Protein AF-B6Y9R9-F1 (afdb_monomer_lite)

Secondary structure (DSSP, 8-state):
----HIIIIIIS---HHHHHHHHTSHHHHHHHHHH--HHHHHHHHHHHHT--S-TTS--TTS--S-HHHHHHHHHHTT-TTHHHHHHHHHHHHTS-HHHHHHHHHHHH-S-----HHHHHHHHHHH-THHHHHHHHHHHHHT---EEEEESSPPPPPSS-HHHH--HHHHHHHHHHHHHHH-SS--EEEEEEEEETTEEEEEEEEEEEEEEEEETTEEEEEEEEEEEEEEEETTSSEEEEE-S-HHHHHHHHHHHHHHHHTS---EEEHHHHHHHHHHHHHHHHHHTT--TT------------------

Structure (mmCIF, N/CA/C/O backbone):
data_AF-B6Y9R9-F1
#
_entry.id   AF-B6Y9R9-F1
#
loop_
_atom_site.group_PDB
_atom_site.id
_atom_site.type_symbol
_atom_site.label_atom_id
_atom_site.label_alt_id
_atom_site.label_comp_id
_atom_site.label_asym_id
_atom_site.label_entity_id
_atom_site.label_seq_id
_atom_site.pdbx_PDB_ins_code
_atom_site.Cartn_x
_atom_site.Cartn_y
_atom_site.Cartn_z
_atom_site.occupancy
_atom_site.B_iso_or_equiv
_atom_site.auth_seq_id
_atom_site.auth_comp_id
_atom_site.auth_asym_id
_atom_site.auth_atom_id
_atom_site.pdbx_PDB_model_num
ATOM 1 N N . MET A 1 1 ? 16.884 13.255 -11.643 1.00 39.03 1 MET A N 1
ATOM 2 C CA . MET A 1 1 ? 16.102 13.815 -10.510 1.00 39.03 1 MET A CA 1
ATOM 3 C C . MET A 1 1 ? 14.829 12.994 -10.318 1.00 39.03 1 MET A C 1
ATOM 5 O O . MET A 1 1 ? 14.020 12.975 -11.228 1.00 39.03 1 MET A O 1
ATOM 9 N N . ILE A 1 2 ? 14.578 12.266 -9.233 1.00 44.94 2 ILE A N 1
ATOM 10 C CA . ILE A 1 2 ? 15.398 11.853 -8.086 1.00 44.94 2 ILE A CA 1
ATOM 11 C C . ILE A 1 2 ? 15.072 10.360 -7.916 1.00 44.94 2 ILE A C 1
ATOM 13 O O . ILE A 1 2 ? 13.898 9.987 -7.958 1.00 44.94 2 ILE A O 1
ATOM 17 N N . ALA A 1 3 ? 16.076 9.510 -7.698 1.00 53.22 3 ALA A N 1
ATOM 18 C CA . ALA A 1 3 ? 15.855 8.292 -6.929 1.00 53.22 3 ALA A CA 1
ATOM 19 C C . ALA A 1 3 ? 15.538 8.749 -5.499 1.00 53.22 3 ALA A C 1
ATOM 21 O O . ALA A 1 3 ? 16.434 8.852 -4.667 1.00 53.22 3 ALA A O 1
ATOM 22 N N . ASN A 1 4 ? 14.302 9.218 -5.274 1.00 75.69 4 ASN A N 1
ATOM 23 C CA . ASN A 1 4 ? 13.884 9.711 -3.972 1.00 75.69 4 ASN A CA 1
ATOM 24 C C . ASN A 1 4 ? 13.896 8.494 -3.053 1.00 75.69 4 ASN A C 1
ATOM 26 O O . ASN A 1 4 ? 13.019 7.634 -3.150 1.00 75.69 4 ASN A O 1
ATOM 30 N N . GLN A 1 5 ? 14.953 8.385 -2.252 1.00 78.44 5 GLN A N 1
ATOM 31 C CA . GLN A 1 5 ? 15.185 7.251 -1.373 1.00 78.44 5 GLN A CA 1
ATOM 32 C C . GLN A 1 5 ? 13.981 7.040 -0.451 1.00 78.44 5 GLN A C 1
ATOM 34 O O . GLN A 1 5 ? 13.550 5.909 -0.263 1.00 78.44 5 GLN A O 1
ATOM 39 N N . GLU A 1 6 ? 13.358 8.126 0.011 1.00 84.06 6 GLU A N 1
ATOM 40 C CA . GLU A 1 6 ? 12.128 8.084 0.802 1.00 84.06 6 GLU A CA 1
ATOM 41 C C . GLU A 1 6 ? 10.979 7.415 0.029 1.00 84.06 6 GLU A C 1
ATOM 43 O O . GLU A 1 6 ? 10.332 6.498 0.528 1.00 84.06 6 GLU A O 1
ATOM 48 N N . PHE A 1 7 ? 10.761 7.796 -1.231 1.00 89.19 7 PHE A N 1
ATOM 49 C CA . PHE A 1 7 ? 9.704 7.196 -2.046 1.00 89.19 7 PHE A CA 1
ATOM 50 C C . PHE A 1 7 ? 9.928 5.693 -2.268 1.00 89.19 7 PHE A C 1
ATOM 52 O O . PHE A 1 7 ? 9.014 4.886 -2.094 1.00 89.19 7 PHE A O 1
ATOM 59 N N . TRP A 1 8 ? 11.140 5.291 -2.650 1.00 91.00 8 TRP A N 1
ATOM 60 C CA . TRP A 1 8 ? 11.396 3.890 -2.975 1.00 91.00 8 TRP A CA 1
ATOM 61 C C . TRP A 1 8 ? 11.538 3.006 -1.735 1.00 91.00 8 TRP A C 1
ATOM 63 O O . TRP A 1 8 ? 10.898 1.957 -1.670 1.00 91.00 8 TRP A O 1
ATOM 73 N N . GLU A 1 9 ? 12.340 3.411 -0.753 1.00 89.19 9 GLU A N 1
ATOM 74 C CA . GLU A 1 9 ? 12.666 2.579 0.410 1.00 89.19 9 GLU A CA 1
ATOM 75 C C . GLU A 1 9 ? 11.614 2.687 1.513 1.00 89.19 9 GLU A C 1
ATOM 77 O O . GLU A 1 9 ? 11.223 1.672 2.099 1.00 89.19 9 GLU A O 1
ATOM 82 N N . ASP A 1 10 ? 11.113 3.892 1.788 1.00 84.88 10 ASP A N 1
ATOM 83 C CA . ASP A 1 10 ? 10.183 4.112 2.894 1.00 84.88 10 ASP A CA 1
ATOM 84 C C . ASP A 1 10 ? 8.717 3.924 2.464 1.00 84.88 10 ASP A C 1
ATOM 86 O O . ASP A 1 10 ? 7.951 3.253 3.161 1.00 84.88 10 ASP A O 1
ATOM 90 N N . ASP A 1 11 ? 8.320 4.432 1.297 1.00 87.38 11 ASP A N 1
ATOM 91 C CA . ASP A 1 11 ? 6.928 4.330 0.837 1.00 87.38 11 ASP A CA 1
ATOM 92 C C . ASP A 1 11 ? 6.610 3.040 0.065 1.00 87.38 11 ASP A C 1
ATOM 94 O O . ASP A 1 11 ? 5.503 2.512 0.211 1.00 87.38 11 ASP A O 1
ATOM 98 N N . LEU A 1 12 ? 7.548 2.513 -0.733 1.00 90.62 12 LEU A N 1
ATOM 99 C CA . LEU A 1 12 ? 7.333 1.309 -1.555 1.00 90.62 12 LEU A CA 1
ATOM 100 C C . LEU A 1 12 ? 8.054 0.048 -1.052 1.00 90.62 12 LEU A C 1
ATOM 102 O O . LEU A 1 12 ? 7.835 -1.030 -1.621 1.00 90.62 12 LEU A O 1
ATOM 106 N N . GLU A 1 13 ? 8.883 0.166 -0.008 1.00 90.12 13 GLU A N 1
ATOM 107 C CA . GLU A 1 13 ? 9.718 -0.918 0.540 1.00 90.12 13 GLU A CA 1
ATOM 108 C C . GLU A 1 13 ? 10.572 -1.622 -0.539 1.00 90.12 13 GLU A C 1
ATOM 110 O O . GLU A 1 13 ? 10.761 -2.841 -0.525 1.00 90.12 13 GLU A O 1
ATOM 115 N N . VAL A 1 14 ? 11.061 -0.856 -1.516 1.00 90.75 14 VAL A N 1
ATOM 116 C CA . VAL A 1 14 ? 12.018 -1.302 -2.535 1.00 90.75 14 VAL A CA 1
ATOM 117 C C . VAL A 1 14 ? 13.422 -0.933 -2.057 1.00 90.75 14 VAL A C 1
ATOM 119 O O . VAL A 1 14 ? 13.637 0.243 -1.783 1.00 90.75 14 VAL A O 1
ATOM 122 N N . PRO A 1 15 ? 14.389 -1.871 -1.991 1.00 90.56 15 PRO A N 1
ATOM 123 C CA . PRO A 1 15 ? 15.756 -1.589 -1.542 1.00 90.56 15 PRO A CA 1
ATOM 124 C C . PRO A 1 15 ? 16.538 -0.824 -2.622 1.00 90.56 15 PRO A C 1
ATOM 126 O O . PRO A 1 15 ? 17.402 -1.372 -3.307 1.00 90.56 15 PRO A O 1
ATOM 129 N N . ALA A 1 16 ? 16.178 0.442 -2.841 1.00 90.62 16 ALA A N 1
ATOM 130 C CA . ALA A 1 16 ? 16.688 1.233 -3.951 1.00 90.62 16 ALA A CA 1
ATOM 131 C C . ALA A 1 16 ? 18.199 1.425 -3.876 1.00 90.62 16 ALA A C 1
ATOM 133 O O . ALA A 1 16 ? 18.848 1.277 -4.903 1.00 90.62 16 ALA A O 1
ATOM 134 N N . THR A 1 17 ? 18.772 1.678 -2.698 1.00 89.44 17 THR A N 1
ATOM 135 C CA . THR A 1 17 ? 20.221 1.889 -2.552 1.00 89.44 17 THR A CA 1
ATOM 136 C C . THR A 1 17 ? 21.023 0.694 -3.080 1.00 89.44 17 THR A C 1
ATOM 138 O O . THR A 1 17 ? 21.868 0.856 -3.957 1.00 89.44 17 THR A O 1
ATOM 141 N N . GLU A 1 18 ? 20.708 -0.523 -2.630 1.00 89.31 18 GLU A N 1
ATOM 142 C CA . GLU A 1 18 ? 21.385 -1.754 -3.067 1.00 89.31 18 GLU A CA 1
ATOM 143 C C . GLU A 1 18 ? 21.166 -2.037 -4.563 1.00 89.31 18 GLU A C 1
ATOM 145 O O . GLU A 1 18 ? 22.095 -2.385 -5.303 1.00 89.31 18 GLU A O 1
ATOM 150 N N . LEU A 1 19 ? 19.931 -1.851 -5.034 1.00 91.12 19 LEU A N 1
ATOM 151 C CA . LEU A 1 19 ? 19.575 -2.093 -6.429 1.00 91.12 19 LEU A CA 1
ATOM 152 C C . LEU A 1 19 ? 20.245 -1.096 -7.375 1.00 91.12 19 LEU A C 1
ATOM 154 O O . LEU A 1 19 ? 20.666 -1.490 -8.461 1.00 91.12 19 LEU A O 1
ATOM 158 N N . LEU A 1 20 ? 20.360 0.171 -6.980 1.00 91.25 20 LEU A N 1
ATOM 159 C CA . LEU A 1 20 ? 21.005 1.212 -7.775 1.00 91.25 20 LEU A CA 1
ATOM 160 C C . LEU A 1 20 ? 22.523 1.032 -7.815 1.00 91.25 20 LEU A C 1
ATOM 162 O O . LEU A 1 20 ? 23.100 1.209 -8.884 1.00 91.25 20 LEU A O 1
ATOM 166 N N . LEU A 1 21 ? 23.153 0.604 -6.713 1.00 90.62 21 LEU A N 1
ATOM 167 C CA . LEU A 1 21 ? 24.563 0.191 -6.715 1.00 90.62 21 LEU A CA 1
ATOM 168 C C . LEU A 1 21 ? 24.793 -0.966 -7.694 1.00 90.62 21 LEU A C 1
ATOM 170 O O . LEU A 1 21 ? 25.698 -0.915 -8.522 1.00 90.62 21 LEU A O 1
ATOM 174 N N . SER A 1 22 ? 23.917 -1.973 -7.673 1.00 88.12 22 SER A N 1
ATOM 175 C CA . SER A 1 22 ? 23.979 -3.094 -8.620 1.00 88.12 22 SER A CA 1
ATOM 176 C C . SER A 1 22 ? 23.765 -2.648 -10.073 1.00 88.12 22 SER A C 1
ATOM 178 O O . SER A 1 22 ? 24.377 -3.190 -10.992 1.00 88.12 22 SER A O 1
ATOM 180 N N . PHE A 1 23 ? 22.909 -1.647 -10.293 1.00 89.94 23 PHE A N 1
ATOM 181 C CA . PHE A 1 23 ? 22.598 -1.108 -11.618 1.00 89.94 23 PHE A CA 1
ATOM 182 C C . PHE A 1 23 ? 23.762 -0.336 -12.256 1.00 89.94 23 PHE A C 1
ATOM 184 O O . PHE A 1 23 ? 23.786 -0.184 -13.475 1.00 89.94 23 PHE A O 1
ATOM 191 N N . GLN A 1 24 ? 24.753 0.097 -11.466 1.00 89.69 24 GLN A N 1
ATOM 192 C CA . GLN A 1 24 ? 25.987 0.700 -11.986 1.00 89.69 24 GLN A CA 1
ATOM 193 C C . GLN A 1 24 ? 26.845 -0.297 -12.779 1.00 89.69 24 GLN A C 1
ATOM 195 O O . GLN A 1 24 ? 27.695 0.128 -13.557 1.00 89.69 24 GLN A O 1
ATOM 200 N N . ASN A 1 25 ? 26.624 -1.609 -12.626 1.00 92.19 25 ASN A N 1
ATOM 201 C CA . ASN A 1 25 ? 27.281 -2.621 -13.447 1.00 92.19 25 ASN A CA 1
ATOM 202 C C . ASN A 1 25 ? 26.743 -2.569 -14.901 1.00 92.19 25 ASN A C 1
ATOM 204 O O . ASN A 1 25 ? 25.567 -2.892 -15.123 1.00 92.19 25 ASN A O 1
ATOM 208 N N . PRO A 1 26 ? 27.582 -2.233 -15.907 1.00 91.38 26 PRO A N 1
ATOM 209 C CA . PRO A 1 26 ? 27.141 -2.093 -17.297 1.00 91.38 26 PRO A CA 1
ATOM 210 C C . PRO A 1 26 ? 26.555 -3.377 -17.893 1.00 91.38 26 PRO A C 1
ATOM 212 O O . PRO A 1 26 ? 25.590 -3.314 -18.658 1.00 91.38 26 PRO A O 1
ATOM 215 N N . ASP A 1 27 ? 27.086 -4.545 -17.520 1.00 94.12 27 ASP A N 1
ATOM 216 C CA . ASP A 1 27 ? 26.606 -5.835 -18.022 1.00 94.12 27 ASP A CA 1
ATOM 217 C C . ASP A 1 27 ? 25.217 -6.162 -17.474 1.00 94.12 27 ASP A C 1
ATOM 219 O O . ASP A 1 27 ? 24.348 -6.641 -18.210 1.00 94.12 27 ASP A O 1
ATOM 223 N N . LEU A 1 28 ? 24.973 -5.842 -16.200 1.00 92.81 28 LEU A N 1
ATOM 224 C CA . LEU A 1 28 ? 23.660 -5.999 -15.579 1.00 92.81 28 LEU A CA 1
ATOM 225 C C . LEU A 1 28 ? 22.642 -5.060 -16.228 1.00 92.81 28 LEU A C 1
ATOM 227 O O . LEU A 1 28 ? 21.558 -5.509 -16.611 1.00 92.81 28 LEU A O 1
ATOM 231 N N . CYS A 1 29 ? 22.996 -3.784 -16.398 1.00 92.56 29 CYS A N 1
ATOM 232 C CA . CYS A 1 29 ? 22.145 -2.798 -17.061 1.00 92.56 29 CYS A CA 1
ATOM 233 C C . CYS A 1 29 ? 21.785 -3.250 -18.487 1.00 92.56 29 CYS A C 1
ATOM 235 O O . CYS A 1 29 ? 20.604 -3.350 -18.838 1.00 92.56 29 CYS A O 1
ATOM 237 N N . LYS A 1 30 ? 22.789 -3.639 -19.282 1.00 94.69 30 LYS A N 1
ATOM 238 C CA . LYS A 1 30 ? 22.611 -4.153 -20.647 1.00 94.69 30 LYS A CA 1
ATOM 239 C C . LYS A 1 30 ? 21.744 -5.410 -20.683 1.00 94.69 30 LYS A C 1
ATOM 241 O O . LYS A 1 30 ? 20.846 -5.513 -21.521 1.00 94.69 30 LYS A O 1
ATOM 246 N N . SER A 1 31 ? 21.981 -6.357 -19.778 1.00 95.81 31 SER A N 1
ATOM 247 C CA . SER A 1 31 ? 21.181 -7.580 -19.647 1.00 95.81 31 SER A CA 1
ATOM 248 C C . SER A 1 31 ? 19.716 -7.262 -19.333 1.00 95.81 31 SER A C 1
ATOM 250 O O . SER A 1 31 ? 18.805 -7.764 -19.998 1.00 95.81 31 SER A O 1
ATOM 252 N N . TRP A 1 32 ? 19.471 -6.349 -18.389 1.00 96.31 32 TRP A N 1
ATOM 253 C CA . TRP A 1 32 ? 18.121 -5.908 -18.058 1.00 96.31 32 TRP A CA 1
ATOM 254 C C . TRP A 1 32 ? 17.433 -5.218 -19.245 1.00 96.31 32 TRP A C 1
ATOM 256 O O . TRP A 1 32 ? 16.314 -5.615 -19.577 1.00 96.31 32 TRP A O 1
ATOM 266 N N . ILE A 1 33 ? 18.088 -4.279 -19.939 1.00 96.12 33 ILE A N 1
ATOM 267 C CA . ILE A 1 33 ? 17.527 -3.621 -21.138 1.00 96.12 33 ILE A CA 1
ATOM 268 C C . ILE A 1 33 ? 17.170 -4.661 -22.210 1.00 96.12 33 ILE A C 1
ATOM 270 O O . ILE A 1 33 ? 16.094 -4.607 -22.812 1.00 96.12 33 ILE A O 1
ATOM 274 N N . ASN A 1 34 ? 18.036 -5.655 -22.421 1.00 96.12 34 ASN A N 1
ATOM 275 C CA . ASN A 1 34 ? 17.795 -6.735 -23.377 1.00 96.12 34 ASN A CA 1
ATOM 276 C C . ASN A 1 34 ? 16.617 -7.639 -22.991 1.00 96.12 34 ASN A C 1
ATOM 278 O O . ASN A 1 34 ? 15.988 -8.220 -23.877 1.00 96.12 34 ASN A O 1
ATOM 282 N N . SER A 1 35 ? 16.275 -7.720 -21.704 1.00 95.12 35 SER A N 1
ATOM 283 C CA . SER A 1 35 ? 15.106 -8.465 -21.222 1.00 95.12 35 SER A CA 1
ATOM 284 C C . SER A 1 35 ? 13.768 -7.758 -21.483 1.00 95.12 35 SER A C 1
ATOM 286 O O . SER A 1 35 ? 12.714 -8.389 -21.375 1.00 95.12 35 SER A O 1
ATOM 288 N N . LEU A 1 36 ? 13.781 -6.461 -21.816 1.00 94.81 36 LEU A N 1
ATOM 289 C CA . LEU A 1 36 ? 12.559 -5.683 -22.009 1.00 94.81 36 LEU A CA 1
ATOM 290 C C . LEU A 1 36 ? 11.887 -6.001 -23.348 1.00 94.81 36 LEU A C 1
ATOM 292 O O . LEU A 1 36 ? 12.547 -6.147 -24.386 1.00 94.81 36 LEU A O 1
ATOM 296 N N . ASN A 1 37 ? 10.557 -6.077 -23.334 1.00 91.12 37 ASN A N 1
ATOM 297 C CA . ASN A 1 37 ? 9.750 -6.237 -24.543 1.00 91.12 37 ASN A CA 1
ATOM 298 C C . ASN A 1 37 ? 9.479 -4.880 -25.227 1.00 91.12 37 ASN A C 1
ATOM 300 O O . ASN A 1 37 ? 9.731 -3.816 -24.662 1.00 91.12 37 ASN A O 1
ATOM 304 N N . ASN A 1 38 ? 8.937 -4.903 -26.450 1.00 88.50 38 ASN A N 1
ATOM 305 C CA . ASN A 1 38 ? 8.686 -3.679 -27.224 1.00 88.50 38 ASN A CA 1
ATOM 306 C C . ASN A 1 38 ? 7.765 -2.684 -26.495 1.00 88.50 38 ASN A C 1
ATOM 308 O O . ASN A 1 38 ? 8.012 -1.484 -26.528 1.00 88.50 38 ASN A O 1
ATOM 312 N N . LYS A 1 39 ? 6.729 -3.175 -25.800 1.00 86.94 39 LYS A N 1
ATOM 313 C CA . LYS A 1 39 ? 5.779 -2.320 -25.073 1.00 86.94 39 LYS A CA 1
ATOM 314 C C . LYS A 1 39 ? 6.473 -1.577 -23.929 1.00 86.94 39 LYS A C 1
ATOM 316 O O . LYS A 1 39 ? 6.302 -0.373 -23.791 1.00 86.94 39 LYS A O 1
ATOM 321 N N . GLN A 1 40 ? 7.291 -2.274 -23.143 1.00 91.31 40 GLN A N 1
ATOM 322 C CA . GLN A 1 40 ? 8.083 -1.694 -22.053 1.00 91.31 40 GLN A CA 1
ATOM 323 C C . GLN A 1 40 ? 9.083 -0.655 -22.574 1.00 91.31 40 GLN A C 1
ATOM 325 O O . GLN A 1 40 ? 9.148 0.449 -22.040 1.00 91.31 40 GLN A O 1
ATOM 330 N N . LEU A 1 41 ? 9.812 -0.982 -23.648 1.00 91.50 41 LEU A N 1
ATOM 331 C CA . LEU A 1 41 ? 10.758 -0.062 -24.289 1.00 91.50 41 LEU A CA 1
ATOM 332 C C . LEU A 1 41 ? 10.063 1.219 -24.769 1.00 91.50 41 LEU A C 1
ATOM 334 O O . LEU A 1 41 ? 10.576 2.311 -24.546 1.00 91.50 41 LEU A O 1
ATOM 338 N N . ASN A 1 42 ? 8.877 1.098 -25.368 1.00 87.00 42 ASN A N 1
ATOM 339 C CA . ASN A 1 42 ? 8.113 2.250 -25.844 1.00 87.00 42 ASN A CA 1
ATOM 340 C C . ASN A 1 42 ? 7.704 3.194 -24.714 1.00 87.00 42 ASN A C 1
ATOM 342 O O . ASN A 1 42 ? 7.789 4.405 -24.890 1.00 87.00 42 ASN A O 1
ATOM 346 N N . VAL A 1 43 ? 7.295 2.669 -23.554 1.00 87.94 43 VAL A N 1
ATOM 347 C CA . VAL A 1 43 ? 6.931 3.520 -22.410 1.00 87.94 43 VAL A CA 1
ATOM 348 C C . VAL A 1 43 ? 8.149 4.287 -21.887 1.00 87.94 43 VAL A C 1
ATOM 350 O O . VAL A 1 43 ? 8.049 5.489 -21.655 1.00 87.94 43 VAL A O 1
ATOM 353 N N . ILE A 1 44 ? 9.310 3.631 -21.776 1.00 90.62 44 ILE A N 1
ATOM 354 C CA . ILE A 1 44 ? 10.559 4.295 -21.363 1.00 90.62 44 ILE A CA 1
ATOM 355 C C . ILE A 1 44 ? 10.923 5.408 -22.352 1.00 90.62 44 ILE A C 1
ATOM 357 O O . ILE A 1 44 ? 11.181 6.544 -21.957 1.00 90.62 44 ILE A O 1
ATOM 361 N N . LEU A 1 45 ? 10.917 5.100 -23.651 1.00 88.56 45 LEU A N 1
ATOM 362 C CA . LEU A 1 45 ? 11.267 6.072 -24.687 1.00 88.56 45 LEU A CA 1
ATOM 363 C C . LEU A 1 45 ? 10.251 7.211 -24.765 1.00 88.56 45 LEU A C 1
ATOM 365 O O . LEU A 1 45 ? 10.626 8.343 -25.055 1.00 88.56 45 LEU A O 1
ATOM 369 N N . LYS A 1 46 ? 8.983 6.960 -24.435 1.00 83.88 46 LYS A N 1
ATOM 370 C CA . LYS A 1 46 ? 7.972 8.011 -24.358 1.00 83.88 46 LYS A CA 1
ATOM 371 C C . LYS A 1 46 ? 8.336 9.093 -23.343 1.00 83.88 46 LYS A C 1
ATOM 373 O O . LYS A 1 46 ? 8.161 10.268 -23.655 1.00 83.88 46 LYS A O 1
ATOM 378 N N . GLN A 1 47 ? 8.877 8.716 -22.182 1.00 85.31 47 GLN A N 1
ATOM 379 C CA . GLN A 1 47 ? 9.392 9.692 -21.219 1.00 85.31 47 GLN A CA 1
ATOM 380 C C . GLN A 1 47 ? 10.509 10.543 -21.828 1.00 85.31 47 GLN A C 1
ATOM 382 O O . GLN A 1 47 ? 10.560 11.745 -21.592 1.00 85.31 47 GLN A O 1
ATOM 387 N N . HIS A 1 48 ? 11.387 9.928 -22.622 1.00 83.94 48 HIS A N 1
ATOM 388 C CA . HIS A 1 48 ? 12.510 10.623 -23.241 1.00 83.94 48 HIS A CA 1
ATOM 389 C C . HIS A 1 48 ? 12.082 11.703 -24.230 1.00 83.94 48 HIS A C 1
ATOM 391 O O . HIS A 1 48 ? 12.553 12.833 -24.166 1.00 83.94 48 HIS A O 1
ATOM 397 N N . PHE A 1 49 ? 11.209 11.327 -25.164 1.00 79.88 49 PHE A N 1
ATOM 398 C CA . PHE A 1 49 ? 10.805 12.174 -26.285 1.00 79.88 49 PHE A CA 1
ATOM 399 C C . PHE A 1 49 ? 9.599 13.055 -25.949 1.00 79.88 49 PHE A C 1
ATOM 401 O O . PHE A 1 49 ? 9.143 13.813 -26.799 1.00 79.88 49 PHE A O 1
ATOM 408 N N . ASN A 1 50 ? 9.085 12.954 -24.718 1.00 69.62 50 ASN A N 1
ATOM 409 C CA . ASN A 1 50 ? 7.962 13.728 -24.203 1.00 69.62 50 ASN A CA 1
ATOM 410 C C . ASN A 1 50 ? 6.726 13.697 -25.126 1.00 69.62 50 ASN A C 1
ATOM 412 O O . ASN A 1 50 ? 6.059 14.712 -25.333 1.00 69.62 50 ASN A O 1
ATOM 416 N N . TYR A 1 51 ? 6.420 12.537 -25.724 1.00 64.94 51 TYR A N 1
ATOM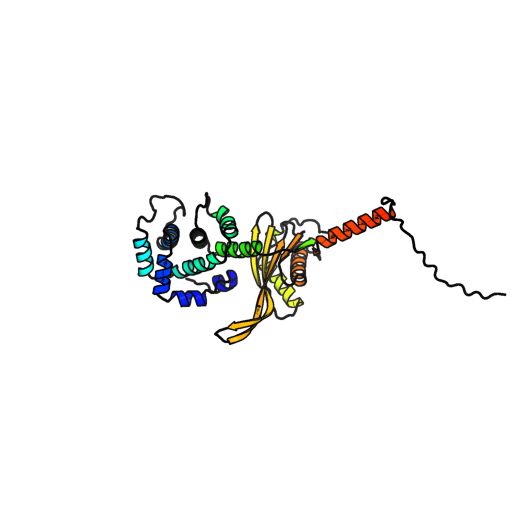 417 C CA . TYR A 1 51 ? 5.254 12.424 -26.604 1.00 64.94 51 TYR A CA 1
ATOM 418 C C . TYR A 1 51 ? 3.966 12.641 -25.793 1.00 64.94 51 TYR A C 1
ATOM 420 O O . TYR A 1 51 ? 3.640 11.849 -24.908 1.00 64.94 51 TYR A O 1
ATOM 428 N N . GLN A 1 52 ? 3.198 13.680 -26.125 1.00 52.34 52 GLN A N 1
ATOM 429 C CA . GLN A 1 52 ? 1.961 14.049 -25.420 1.00 52.34 52 GLN A CA 1
ATOM 430 C C . GLN A 1 52 ? 0.715 13.217 -25.804 1.00 52.34 52 GLN A C 1
ATOM 432 O O . GLN A 1 52 ? -0.375 13.508 -25.328 1.00 52.34 52 GLN A O 1
ATOM 437 N N . GLN A 1 53 ? 0.824 12.167 -26.629 1.00 52.34 53 GLN A N 1
ATOM 438 C CA . GLN A 1 53 ? -0.348 11.432 -27.148 1.00 52.34 53 GLN A CA 1
ATOM 439 C C . GLN A 1 53 ? -0.567 10.047 -26.518 1.00 52.34 53 GLN A C 1
ATOM 441 O O . GLN A 1 53 ? 0.358 9.456 -25.959 1.00 52.34 53 GLN A O 1
ATOM 446 N N . HIS A 1 54 ? -1.814 9.560 -26.585 1.00 53.75 54 HIS A N 1
ATOM 447 C CA . HIS A 1 54 ? -2.378 8.371 -25.928 1.00 53.75 54 HIS A CA 1
ATOM 448 C C . HIS A 1 54 ? -1.395 7.198 -25.776 1.00 53.75 54 HIS A C 1
ATOM 450 O O . HIS A 1 54 ? -0.797 6.722 -26.734 1.00 53.75 54 HIS A O 1
ATOM 456 N N . LEU A 1 55 ? -1.219 6.731 -24.533 1.00 51.94 55 LEU A N 1
ATOM 457 C CA . LEU A 1 55 ? -0.243 5.706 -24.117 1.00 51.94 55 LEU A CA 1
ATOM 458 C C . LEU A 1 55 ? -0.392 4.351 -24.824 1.00 51.94 55 LEU A C 1
ATOM 460 O O . LEU A 1 55 ? 0.513 3.522 -24.740 1.00 51.94 55 LEU A O 1
ATOM 464 N N . PHE A 1 56 ? -1.520 4.142 -25.498 1.00 52.19 56 PHE A N 1
ATOM 465 C CA . PHE A 1 56 ? -1.970 2.841 -25.971 1.00 52.19 56 PHE A CA 1
ATOM 466 C C . PHE A 1 56 ? -2.617 2.859 -27.354 1.00 52.19 56 PHE A C 1
ATOM 468 O O . PHE A 1 56 ? -3.022 1.799 -27.825 1.00 52.19 56 PHE A O 1
ATOM 475 N N . ASP A 1 57 ? -2.682 4.014 -28.020 1.00 46.44 57 ASP A N 1
ATOM 476 C CA . ASP A 1 57 ? -3.200 4.054 -29.381 1.00 46.44 57 ASP A CA 1
ATOM 477 C C . ASP A 1 57 ? -2.118 3.643 -30.370 1.00 46.44 57 ASP A C 1
ATOM 479 O O . ASP A 1 57 ? -0.950 4.027 -30.257 1.00 46.44 57 ASP A O 1
ATOM 483 N N . ASN A 1 58 ? -2.546 2.913 -31.399 1.00 47.03 58 ASN A N 1
ATOM 484 C CA . ASN A 1 58 ? -1.810 2.686 -32.642 1.00 47.03 58 ASN A CA 1
ATOM 485 C C . ASN A 1 58 ? -1.678 4.005 -33.440 1.00 47.03 58 ASN A C 1
ATOM 487 O O . ASN A 1 58 ? -1.966 4.054 -34.634 1.00 47.03 58 ASN A O 1
ATOM 491 N N . SER A 1 59 ? -1.317 5.097 -32.761 1.00 43.72 59 SER A N 1
ATOM 492 C CA . SER A 1 59 ? -1.101 6.417 -33.337 1.00 43.72 59 SER A CA 1
ATOM 493 C C . SER A 1 59 ? 0.065 6.353 -34.330 1.00 43.72 59 SER A C 1
ATOM 495 O O . SER A 1 59 ? 1.054 5.662 -34.067 1.00 43.72 59 SER A O 1
ATOM 497 N N . PRO A 1 60 ? 0.010 7.101 -35.446 1.00 41.66 60 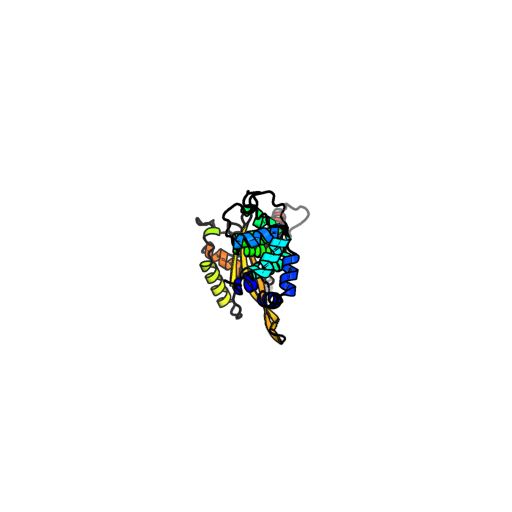PRO A N 1
ATOM 498 C CA . PRO A 1 60 ? 1.083 7.169 -36.439 1.00 41.66 60 PRO A CA 1
ATOM 499 C C . PRO A 1 60 ? 2.407 7.750 -35.901 1.00 41.66 60 PRO A C 1
ATOM 501 O O . PRO A 1 60 ? 3.393 7.771 -36.634 1.00 41.66 60 PRO A O 1
ATOM 504 N N . TYR A 1 61 ? 2.455 8.172 -34.631 1.00 47.03 61 TYR A N 1
ATOM 505 C CA . TYR A 1 61 ? 3.668 8.552 -33.894 1.00 47.03 61 TYR A CA 1
ATOM 506 C C . TYR A 1 61 ? 4.225 7.420 -33.015 1.00 47.03 61 TYR A C 1
ATOM 508 O O . TYR A 1 61 ? 4.975 7.666 -32.068 1.00 47.03 61 TYR A O 1
ATOM 516 N N . TYR A 1 62 ? 3.856 6.170 -33.303 1.00 56.91 62 TYR A N 1
ATOM 517 C CA . TYR A 1 62 ? 4.518 5.007 -32.726 1.00 56.91 62 TYR A CA 1
ATOM 518 C C . TYR A 1 62 ? 5.998 5.043 -33.103 1.00 56.91 62 TYR A C 1
ATOM 520 O O . TYR A 1 62 ? 6.346 5.240 -34.264 1.00 56.91 62 TYR A O 1
ATOM 528 N N . ASP A 1 63 ? 6.888 4.847 -32.136 1.00 64.12 63 ASP A N 1
ATOM 529 C CA . ASP A 1 63 ? 8.309 4.752 -32.437 1.00 64.12 63 ASP A CA 1
ATOM 530 C C . ASP A 1 63 ? 8.569 3.535 -33.346 1.00 64.12 63 ASP A C 1
ATOM 532 O O . ASP A 1 63 ? 8.566 2.386 -32.883 1.00 64.12 63 ASP A O 1
ATOM 536 N N . TYR A 1 64 ? 8.775 3.802 -34.640 1.00 68.75 64 TYR A N 1
ATOM 537 C CA . TYR A 1 64 ? 8.996 2.807 -35.694 1.00 68.75 64 TYR A CA 1
ATOM 538 C C . TYR A 1 64 ? 10.361 2.120 -35.606 1.00 68.75 64 TYR A C 1
ATOM 540 O O . TYR A 1 64 ? 10.622 1.185 -36.366 1.00 68.75 64 TYR A O 1
ATOM 548 N N . ARG A 1 65 ? 11.242 2.543 -34.685 1.00 79.75 65 ARG A N 1
ATOM 549 C CA . ARG A 1 65 ? 12.507 1.840 -34.453 1.00 79.75 65 ARG A CA 1
ATOM 550 C C . ARG A 1 65 ? 12.237 0.377 -34.107 1.00 79.75 65 ARG A C 1
ATOM 552 O O . ARG A 1 65 ? 11.361 0.044 -33.302 1.00 79.75 65 ARG A O 1
ATOM 559 N N . SER A 1 66 ? 13.048 -0.506 -34.677 1.00 87.75 66 SER A N 1
ATOM 560 C CA . SER A 1 66 ? 13.067 -1.915 -34.292 1.00 87.75 66 SER A CA 1
ATOM 561 C C . SER A 1 66 ? 13.416 -2.069 -32.807 1.00 87.75 66 SER A C 1
ATOM 563 O O . SER A 1 66 ? 14.091 -1.228 -32.208 1.00 87.75 66 SER A O 1
ATOM 565 N N . VAL A 1 67 ? 13.010 -3.189 -32.202 1.00 88.94 67 VAL A N 1
ATOM 566 C CA . VAL A 1 67 ? 13.328 -3.507 -30.797 1.00 88.94 67 VAL A CA 1
ATOM 567 C C . VAL A 1 67 ? 14.835 -3.433 -30.524 1.00 88.94 67 VAL A C 1
ATOM 569 O O . VAL A 1 67 ? 15.251 -2.934 -29.481 1.00 88.94 67 VAL A O 1
ATOM 572 N N . GLN A 1 68 ? 15.666 -3.885 -31.466 1.00 92.62 68 GLN A N 1
ATOM 573 C CA . GLN A 1 68 ? 17.124 -3.838 -31.335 1.00 92.62 68 GLN A CA 1
ATOM 574 C C . GLN A 1 68 ? 17.660 -2.401 -31.349 1.00 92.62 68 GLN A C 1
ATOM 576 O O . GLN A 1 68 ? 18.496 -2.061 -30.515 1.00 92.62 68 GLN A O 1
ATOM 581 N N . GLN A 1 69 ? 17.142 -1.538 -32.231 1.00 91.31 69 GLN A N 1
ATOM 582 C CA . GLN A 1 69 ? 17.511 -0.117 -32.265 1.00 91.31 69 GLN A CA 1
ATOM 583 C C . GLN A 1 69 ? 17.113 0.603 -30.972 1.00 91.31 69 GLN A C 1
ATOM 585 O O . GLN A 1 69 ? 17.899 1.388 -30.449 1.00 91.31 69 GLN A O 1
ATOM 590 N N . LYS A 1 70 ? 15.932 0.298 -30.421 1.00 91.06 70 LYS A N 1
ATOM 591 C CA . LYS A 1 70 ? 15.467 0.846 -29.135 1.00 91.06 70 LYS A CA 1
ATOM 592 C C . LYS A 1 70 ? 16.378 0.444 -27.979 1.00 91.06 70 LYS A C 1
ATOM 594 O O . LYS A 1 70 ? 16.784 1.294 -27.195 1.00 91.06 70 LYS A O 1
ATOM 599 N N . ARG A 1 71 ? 16.735 -0.842 -27.893 1.00 94.88 71 ARG A N 1
ATOM 600 C CA . ARG A 1 71 ? 17.663 -1.353 -26.870 1.00 94.88 71 ARG A CA 1
ATOM 601 C C . ARG A 1 71 ? 19.034 -0.704 -26.986 1.00 94.88 71 ARG A C 1
ATOM 603 O O . ARG A 1 71 ? 19.544 -0.217 -25.986 1.00 94.88 71 ARG A O 1
ATOM 610 N N . LYS A 1 72 ? 19.592 -0.659 -28.200 1.00 93.19 72 LYS A N 1
ATOM 611 C CA . LYS A 1 72 ? 20.882 -0.017 -28.466 1.00 93.19 72 LYS A CA 1
ATOM 612 C C . LYS A 1 72 ? 20.867 1.448 -28.031 1.00 93.19 72 LYS A C 1
ATOM 614 O O . LYS A 1 72 ? 21.730 1.856 -27.272 1.00 93.19 72 LYS A O 1
ATOM 619 N N . PHE A 1 73 ? 19.833 2.194 -28.416 1.00 91.81 73 PHE A N 1
ATOM 620 C CA . PHE A 1 73 ? 19.666 3.580 -27.990 1.00 91.81 73 PHE A CA 1
ATOM 621 C C . PHE A 1 73 ? 19.677 3.727 -26.460 1.00 91.81 73 PHE A C 1
ATOM 623 O O . PHE A 1 73 ? 20.414 4.559 -25.945 1.00 91.81 73 PHE A O 1
ATOM 630 N N . LEU A 1 74 ? 18.906 2.916 -25.724 1.00 91.56 74 LEU A N 1
ATOM 631 C CA . LEU A 1 74 ? 18.871 2.992 -24.257 1.00 91.56 74 LEU A CA 1
ATOM 632 C C . LEU A 1 74 ? 20.215 2.644 -23.601 1.00 91.56 74 LEU A C 1
ATOM 634 O O . LEU A 1 74 ? 20.555 3.253 -22.592 1.00 91.56 74 LEU A O 1
ATOM 638 N N . ILE A 1 75 ? 20.957 1.684 -24.164 1.00 92.06 75 ILE A N 1
ATOM 639 C CA . ILE A 1 75 ? 22.296 1.306 -23.688 1.00 92.06 75 ILE A CA 1
ATOM 640 C C . ILE A 1 75 ? 23.284 2.456 -23.920 1.00 92.06 75 ILE A C 1
ATOM 642 O O . ILE A 1 75 ? 24.030 2.813 -23.014 1.00 92.06 75 ILE A O 1
ATOM 646 N N . ASP A 1 76 ? 23.257 3.052 -25.112 1.00 90.00 76 ASP A N 1
ATOM 647 C CA . ASP A 1 76 ? 24.239 4.054 -25.533 1.00 90.00 76 ASP A CA 1
ATOM 648 C C . ASP A 1 76 ? 23.970 5.443 -24.915 1.00 90.00 76 ASP A C 1
ATOM 650 O O . ASP A 1 76 ? 24.893 6.235 -24.747 1.00 90.00 76 ASP A O 1
ATOM 654 N N . SER A 1 77 ? 22.716 5.757 -24.562 1.00 84.44 77 SER A N 1
ATOM 655 C CA . SER A 1 77 ? 22.299 7.124 -24.187 1.00 84.44 77 SER A CA 1
ATOM 656 C C . SER A 1 77 ? 22.451 7.476 -22.701 1.00 84.44 77 SER A C 1
ATOM 658 O O . SER A 1 77 ? 22.131 8.602 -22.335 1.00 84.44 77 SER A O 1
ATOM 660 N N . ASN A 1 78 ? 22.880 6.534 -21.849 1.00 80.69 78 ASN A N 1
ATOM 661 C CA . ASN A 1 78 ? 23.096 6.710 -20.400 1.00 80.69 78 ASN A CA 1
ATOM 662 C C . ASN A 1 78 ? 22.057 7.622 -19.701 1.00 80.69 78 ASN A C 1
ATOM 664 O O . ASN A 1 78 ? 22.377 8.674 -19.156 1.00 80.69 78 ASN A O 1
ATOM 668 N N . LEU A 1 79 ? 20.780 7.242 -19.785 1.00 86.19 79 LEU A N 1
ATOM 669 C CA . LEU A 1 79 ? 19.652 8.101 -19.415 1.00 86.19 79 LEU A CA 1
ATOM 670 C C . LEU A 1 79 ? 19.389 8.105 -17.898 1.00 86.19 79 LEU A C 1
ATOM 672 O O . LEU A 1 79 ? 19.056 7.069 -17.322 1.00 86.19 79 LEU A O 1
ATOM 676 N N . ASP A 1 80 ? 19.396 9.285 -17.272 1.00 86.69 80 ASP A N 1
ATOM 677 C CA . ASP A 1 80 ? 19.278 9.461 -15.809 1.00 86.69 80 ASP A CA 1
ATOM 678 C C . ASP A 1 80 ? 17.994 8.908 -15.164 1.00 86.69 80 ASP A C 1
ATOM 680 O O . ASP A 1 80 ? 17.947 8.657 -13.959 1.00 86.69 80 ASP A O 1
ATOM 684 N N . TYR A 1 81 ? 16.911 8.751 -15.928 1.00 88.25 81 TYR A N 1
ATOM 685 C CA . TYR A 1 81 ? 15.636 8.226 -15.424 1.00 88.25 81 TYR A CA 1
ATOM 686 C C . TYR A 1 81 ? 15.508 6.705 -15.580 1.00 88.25 81 TYR A C 1
ATOM 688 O O . TYR A 1 81 ? 14.588 6.107 -15.017 1.00 88.25 81 TYR A O 1
ATOM 696 N N . LEU A 1 82 ? 16.412 6.068 -16.328 1.00 91.56 82 LEU A N 1
ATOM 697 C CA . LEU A 1 82 ? 16.392 4.632 -16.585 1.00 91.56 82 LEU A CA 1
ATOM 698 C C . LEU A 1 82 ? 16.440 3.775 -15.303 1.00 91.56 82 LEU A C 1
ATOM 700 O O . LEU A 1 82 ? 15.685 2.796 -15.236 1.00 91.56 82 LEU A O 1
ATOM 704 N N . PRO A 1 83 ? 17.209 4.145 -14.254 1.00 93.06 83 PRO A N 1
ATOM 705 C CA . PRO A 1 83 ? 17.228 3.379 -13.013 1.00 93.06 83 PRO A CA 1
ATOM 706 C C . PRO A 1 83 ? 15.852 3.264 -12.339 1.00 93.06 83 PRO A C 1
ATOM 708 O O . PRO A 1 83 ? 15.557 2.238 -11.730 1.00 93.06 83 PRO A O 1
ATOM 711 N N . ASN A 1 84 ? 14.951 4.242 -12.505 1.00 93.38 84 ASN A N 1
ATOM 712 C CA . ASN A 1 84 ? 13.593 4.141 -11.954 1.00 93.38 84 ASN A CA 1
ATOM 713 C C . ASN A 1 84 ? 12.816 2.971 -12.577 1.00 93.38 84 ASN A C 1
ATOM 715 O O . ASN A 1 84 ? 12.160 2.217 -11.866 1.00 93.38 84 ASN A O 1
ATOM 719 N N . TYR A 1 85 ? 12.933 2.744 -13.886 1.00 94.81 85 TYR A N 1
ATOM 720 C CA . TYR A 1 85 ? 12.275 1.616 -14.559 1.00 94.81 85 TYR A CA 1
ATOM 721 C C . TYR A 1 85 ? 12.864 0.258 -14.168 1.00 94.81 85 TYR A C 1
ATOM 723 O O . TYR A 1 85 ? 12.156 -0.760 -14.141 1.00 94.81 85 TYR A O 1
ATOM 731 N N . TYR A 1 86 ? 14.147 0.236 -13.813 1.00 95.12 86 TYR A N 1
ATOM 732 C CA . TYR A 1 86 ? 14.766 -0.932 -13.204 1.00 95.12 86 TYR A CA 1
ATOM 733 C C . TYR A 1 86 ? 14.168 -1.219 -11.817 1.00 95.12 86 TYR A C 1
ATOM 735 O O . TYR A 1 86 ? 13.717 -2.342 -11.566 1.00 95.12 86 TYR A O 1
ATOM 743 N N . LEU A 1 87 ? 14.033 -0.198 -10.963 1.00 95.44 87 LEU A N 1
ATOM 744 C CA . LEU A 1 87 ? 13.365 -0.320 -9.660 1.00 95.44 87 LEU A CA 1
ATOM 745 C C . LEU A 1 87 ? 11.902 -0.770 -9.800 1.00 95.44 87 LEU A C 1
ATOM 747 O O . LEU A 1 87 ? 11.463 -1.664 -9.074 1.00 95.44 87 LEU A O 1
ATOM 751 N N . ILE A 1 88 ? 11.160 -0.258 -10.790 1.00 96.12 88 ILE A N 1
ATOM 752 C CA . ILE A 1 88 ? 9.788 -0.714 -11.081 1.00 96.12 88 ILE A CA 1
ATOM 753 C C . ILE A 1 88 ? 9.773 -2.185 -11.513 1.00 96.12 88 ILE A C 1
ATOM 755 O O . ILE A 1 88 ? 8.887 -2.949 -11.119 1.00 96.12 88 ILE A O 1
ATOM 759 N N . SER A 1 89 ? 10.763 -2.619 -12.299 1.00 95.12 89 SER A N 1
ATOM 760 C CA . SER A 1 89 ? 10.889 -4.025 -12.693 1.00 95.12 89 SER A CA 1
ATOM 761 C C . SER A 1 89 ? 11.061 -4.931 -11.475 1.00 95.12 89 SER A C 1
ATOM 763 O O . SER A 1 89 ? 10.441 -5.996 -11.435 1.00 95.12 89 SER A O 1
ATOM 765 N N . TYR A 1 90 ? 11.840 -4.511 -10.474 1.00 94.62 90 TYR A N 1
ATOM 766 C CA . TYR A 1 90 ? 11.956 -5.223 -9.200 1.00 94.62 90 TYR A CA 1
ATOM 767 C C . TYR A 1 90 ? 10.640 -5.187 -8.412 1.00 94.62 90 TYR A C 1
ATOM 769 O O . TYR A 1 90 ? 10.107 -6.237 -8.048 1.00 94.62 90 TYR A O 1
ATOM 777 N N . PHE A 1 91 ? 10.062 -3.994 -8.240 1.00 95.19 91 PHE A N 1
ATOM 778 C CA . PHE A 1 91 ? 8.781 -3.778 -7.566 1.00 95.19 91 PHE A CA 1
ATOM 779 C C . PHE A 1 91 ? 7.681 -4.699 -8.108 1.00 95.19 91 PHE A C 1
ATOM 781 O O . PHE A 1 91 ? 6.957 -5.309 -7.318 1.00 95.19 91 PHE A O 1
ATOM 788 N N . SER A 1 92 ? 7.605 -4.857 -9.436 1.00 94.94 92 SER A N 1
ATOM 789 C CA . SER A 1 92 ? 6.600 -5.672 -10.130 1.00 94.94 92 SER A CA 1
ATOM 790 C C . SER A 1 92 ? 6.600 -7.147 -9.717 1.00 94.94 92 SER A C 1
ATOM 792 O O . SER A 1 92 ? 5.540 -7.771 -9.694 1.00 94.94 92 SER A O 1
ATOM 794 N N . ARG A 1 93 ? 7.762 -7.706 -9.343 1.00 91.88 93 ARG A N 1
ATOM 795 C CA . ARG A 1 93 ? 7.903 -9.129 -8.980 1.00 91.88 93 ARG A CA 1
ATOM 796 C C . ARG A 1 93 ? 7.149 -9.478 -7.699 1.00 91.88 93 ARG A C 1
ATOM 798 O O . ARG A 1 93 ? 6.696 -10.604 -7.539 1.00 91.88 93 ARG A O 1
ATOM 805 N N . LEU A 1 94 ? 7.005 -8.509 -6.797 1.00 88.12 94 LEU A N 1
ATOM 806 C CA . LEU A 1 94 ? 6.419 -8.705 -5.468 1.00 88.12 94 LEU A CA 1
ATOM 807 C C . LEU A 1 94 ? 4.912 -8.392 -5.416 1.00 88.12 94 LEU A C 1
ATOM 809 O O . LEU A 1 94 ? 4.281 -8.562 -4.362 1.00 88.12 94 LEU A O 1
ATOM 813 N N . LYS A 1 95 ? 4.333 -7.904 -6.520 1.00 92.88 95 LYS A N 1
ATOM 814 C CA . LYS A 1 95 ? 2.940 -7.441 -6.596 1.00 92.88 95 LYS A CA 1
ATOM 815 C C . LYS A 1 95 ? 2.048 -8.420 -7.356 1.00 92.88 95 LYS A C 1
ATOM 817 O O . LYS A 1 95 ? 2.475 -9.042 -8.331 1.00 92.88 95 LYS A O 1
ATOM 822 N N . SER A 1 96 ? 0.811 -8.556 -6.884 1.00 89.62 96 SER A N 1
ATOM 823 C CA . SER A 1 96 ? -0.219 -9.345 -7.558 1.00 89.62 96 SER A CA 1
ATOM 824 C C . SER A 1 96 ? -0.728 -8.635 -8.814 1.00 89.62 96 SER A C 1
ATOM 826 O O . SER A 1 96 ? -0.835 -7.409 -8.858 1.00 89.62 96 SER A O 1
ATOM 828 N N . ASP A 1 97 ? -1.074 -9.416 -9.836 1.00 88.94 97 ASP A N 1
ATOM 829 C CA . ASP A 1 97 ? -1.680 -8.934 -11.084 1.00 88.94 97 ASP A CA 1
ATOM 830 C C . ASP A 1 97 ? -3.002 -8.237 -10.783 1.00 88.94 97 ASP A C 1
ATOM 832 O O . ASP A 1 97 ? -3.249 -7.147 -11.285 1.00 88.94 97 ASP A O 1
ATOM 836 N N . SER A 1 98 ? -3.806 -8.829 -9.892 1.00 87.12 98 SER A N 1
ATOM 837 C CA . SER A 1 98 ? -5.080 -8.277 -9.437 1.00 87.12 98 SER A CA 1
ATOM 838 C C . SER A 1 98 ? -4.928 -6.864 -8.882 1.00 87.12 98 SER A C 1
ATOM 840 O O . SER A 1 98 ? -5.689 -5.984 -9.262 1.00 87.12 98 SER A O 1
ATOM 842 N N . ALA A 1 99 ? -3.934 -6.614 -8.022 1.00 89.69 99 ALA A N 1
ATOM 843 C CA . ALA A 1 99 ? -3.733 -5.287 -7.449 1.00 89.69 99 ALA A CA 1
ATOM 844 C C . ALA A 1 99 ? -3.290 -4.263 -8.500 1.00 89.69 99 ALA A C 1
ATOM 846 O O . ALA A 1 99 ? -3.744 -3.123 -8.479 1.00 89.69 99 ALA A O 1
ATOM 847 N N . ILE A 1 100 ? -2.415 -4.668 -9.424 1.00 92.06 100 ILE A N 1
ATOM 848 C CA . ILE A 1 100 ? -1.944 -3.796 -10.505 1.00 92.06 100 ILE A CA 1
ATOM 849 C C . ILE A 1 100 ? -3.105 -3.430 -11.435 1.00 92.06 100 ILE A C 1
ATOM 851 O O . ILE A 1 100 ? -3.285 -2.256 -11.748 1.00 92.06 100 ILE A O 1
ATOM 855 N N . ILE A 1 101 ? -3.894 -4.421 -11.857 1.00 89.62 101 ILE A N 1
ATOM 856 C CA . ILE A 1 101 ? -5.015 -4.232 -12.784 1.00 89.62 101 ILE A CA 1
ATOM 857 C C . ILE A 1 101 ? -6.103 -3.367 -12.149 1.00 89.62 101 ILE A C 1
ATOM 859 O O . ILE A 1 101 ? -6.581 -2.447 -12.806 1.00 89.62 101 ILE A O 1
ATOM 863 N N . GLU A 1 102 ? -6.459 -3.612 -10.886 1.00 88.12 102 GLU A N 1
ATOM 864 C CA . GLU A 1 102 ? -7.524 -2.868 -10.204 1.00 88.12 102 GLU A CA 1
ATOM 865 C C . GLU A 1 102 ? -7.216 -1.367 -10.130 1.00 88.12 102 GLU A C 1
ATOM 867 O O . GLU A 1 102 ? -8.065 -0.537 -10.449 1.00 88.12 102 GLU A O 1
ATOM 872 N N . ILE A 1 103 ? -5.973 -1.011 -9.788 1.00 89.38 103 ILE A N 1
ATOM 873 C CA . ILE A 1 103 ? -5.539 0.392 -9.746 1.00 89.38 103 ILE A CA 1
ATOM 874 C C . ILE A 1 103 ? -5.399 0.981 -11.154 1.00 89.38 103 ILE A C 1
ATOM 876 O O . ILE A 1 103 ? -5.700 2.153 -11.365 1.00 89.38 103 ILE A O 1
ATOM 880 N N . ALA A 1 104 ? -4.954 0.189 -12.130 1.00 89.62 104 ALA A N 1
ATOM 881 C CA . ALA A 1 104 ? -4.726 0.669 -13.488 1.00 89.62 104 ALA A CA 1
ATOM 882 C C . ALA A 1 104 ? -6.014 0.884 -14.292 1.00 89.62 104 ALA A C 1
ATOM 884 O O . ALA A 1 104 ? -6.077 1.803 -15.108 1.00 89.62 104 ALA A O 1
ATOM 885 N N . LYS A 1 105 ? -7.040 0.054 -14.080 1.00 88.00 105 LYS A N 1
ATOM 886 C CA . LYS A 1 105 ? -8.285 0.046 -14.861 1.00 88.00 105 LYS A CA 1
ATOM 887 C C . LYS A 1 105 ? -8.973 1.418 -14.974 1.00 88.00 105 LYS A C 1
ATOM 889 O O . LYS A 1 105 ? -9.269 1.802 -16.105 1.00 88.00 105 LYS A O 1
ATOM 894 N N . PRO A 1 106 ? -9.201 2.186 -13.888 1.00 86.19 106 PRO A N 1
ATOM 895 C CA . PRO A 1 106 ? -9.827 3.506 -13.997 1.00 86.19 106 PRO A CA 1
ATOM 896 C C . PRO A 1 106 ? -8.940 4.562 -14.677 1.00 86.19 106 PRO A C 1
ATOM 898 O O . PRO A 1 106 ? -9.440 5.610 -15.065 1.00 86.19 106 PRO A O 1
ATOM 901 N N . ILE A 1 107 ? -7.636 4.305 -14.822 1.00 87.19 107 ILE A N 1
ATOM 902 C CA . ILE A 1 107 ? -6.651 5.280 -15.312 1.00 87.19 107 ILE A CA 1
ATOM 903 C C . ILE A 1 107 ? -6.353 5.053 -16.796 1.00 87.19 107 ILE A C 1
ATOM 905 O O . ILE A 1 107 ? -6.262 6.001 -17.570 1.00 87.19 107 ILE A O 1
ATOM 909 N N . LEU A 1 108 ? -6.192 3.792 -17.204 1.00 82.56 108 LEU A N 1
ATOM 910 C CA . LEU A 1 108 ? -5.661 3.442 -18.523 1.00 82.56 108 LEU A CA 1
ATOM 911 C C . LEU A 1 108 ? -6.727 3.237 -19.610 1.00 82.56 108 LEU A C 1
ATOM 913 O O . LEU A 1 108 ? -6.336 2.951 -20.733 1.00 82.56 108 LEU A O 1
ATOM 917 N N . SER A 1 109 ? -8.023 3.399 -19.298 1.00 65.94 109 SER A N 1
ATOM 918 C CA . SER A 1 109 ? -9.168 3.390 -20.235 1.00 65.94 109 SER A CA 1
ATOM 919 C C . SER A 1 109 ? -9.024 2.414 -21.417 1.00 65.94 109 SER A C 1
ATOM 921 O O . SER A 1 109 ? -8.581 2.793 -22.496 1.00 65.94 109 SER A O 1
ATOM 923 N N . GLY A 1 110 ? -9.410 1.148 -21.240 1.00 59.56 110 GLY A N 1
ATOM 924 C CA . GLY A 1 110 ? -9.410 0.154 -22.321 1.00 59.56 110 GLY A CA 1
ATOM 925 C C . GLY A 1 110 ? -9.235 -1.279 -21.824 1.00 59.56 110 GLY A C 1
ATOM 926 O O . GLY A 1 110 ? -8.959 -1.511 -20.649 1.00 59.56 110 GLY A O 1
ATOM 927 N N . ASP A 1 111 ? -9.396 -2.249 -22.724 1.00 54.41 111 ASP A N 1
ATOM 928 C CA . ASP A 1 111 ? -9.181 -3.670 -22.437 1.00 54.41 111 ASP A CA 1
ATOM 929 C C . ASP A 1 111 ? -7.667 -3.921 -22.279 1.00 54.41 111 ASP A C 1
ATOM 931 O O . ASP A 1 111 ? -6.908 -4.017 -23.248 1.00 54.41 111 ASP A O 1
ATOM 935 N N . VAL A 1 112 ? -7.195 -3.920 -21.029 1.00 54.75 112 VAL A N 1
ATOM 936 C CA . VAL A 1 112 ? -5.770 -3.898 -20.661 1.00 54.75 112 VAL A CA 1
ATOM 937 C C . VAL A 1 112 ? -5.110 -5.260 -20.947 1.00 54.75 112 VAL A C 1
ATOM 939 O O . VAL A 1 112 ? -4.782 -6.014 -20.035 1.00 54.75 112 VAL A O 1
ATOM 942 N N . LYS A 1 113 ? -4.853 -5.598 -22.218 1.00 63.97 113 LYS A N 1
ATOM 943 C CA . LYS A 1 113 ? -3.974 -6.725 -22.610 1.00 63.97 113 LYS A CA 1
ATOM 944 C C . LYS A 1 113 ? -2.494 -6.320 -22.516 1.00 63.97 113 LYS A C 1
ATOM 946 O O . LYS A 1 113 ? -1.747 -6.351 -23.504 1.00 63.97 113 LYS A O 1
ATOM 951 N N . TYR A 1 114 ? -2.066 -5.896 -21.330 1.00 70.44 114 TYR A N 1
ATOM 952 C CA . TYR A 1 114 ? -0.701 -5.435 -21.062 1.00 70.44 114 TYR A CA 1
ATOM 953 C C . TYR A 1 114 ? -0.043 -6.271 -19.966 1.00 70.44 114 TYR A C 1
ATOM 955 O O . TYR A 1 114 ? -0.696 -6.683 -19.012 1.00 70.44 114 TYR A O 1
ATOM 963 N N . ASP A 1 115 ? 1.259 -6.535 -20.106 1.00 86.44 115 ASP A N 1
ATOM 964 C CA . ASP A 1 115 ? 2.017 -7.198 -19.048 1.00 86.44 115 ASP A CA 1
ATOM 965 C C . ASP A 1 115 ? 2.230 -6.262 -17.848 1.00 86.44 115 ASP A C 1
ATOM 967 O O . ASP A 1 115 ? 2.222 -5.034 -17.983 1.00 86.44 115 ASP A O 1
ATOM 971 N N . LYS A 1 116 ? 2.460 -6.848 -16.665 1.00 91.06 116 LYS A N 1
ATOM 972 C CA . LYS A 1 116 ? 2.565 -6.110 -15.396 1.00 91.06 116 LYS A CA 1
ATOM 973 C 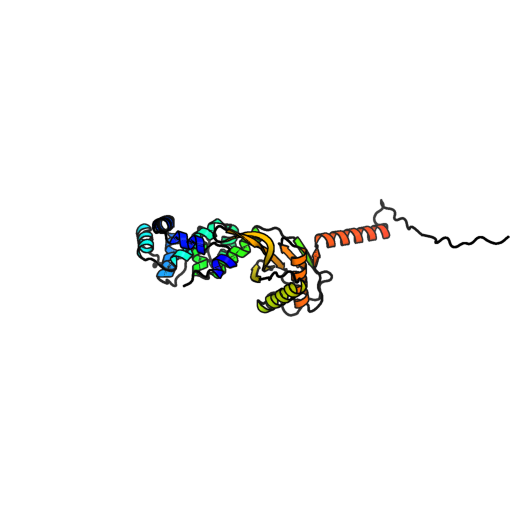C . LYS A 1 116 ? 3.561 -4.953 -15.443 1.00 91.06 116 LYS A C 1
ATOM 975 O O . LYS A 1 116 ? 3.283 -3.890 -14.892 1.00 91.06 116 LYS A O 1
ATOM 980 N N . LYS A 1 117 ? 4.729 -5.150 -16.070 1.00 93.56 117 LYS A N 1
ATOM 981 C CA . LYS A 1 117 ? 5.777 -4.121 -16.105 1.00 93.56 117 LYS A CA 1
ATOM 982 C C . LYS A 1 117 ? 5.353 -2.961 -16.988 1.00 93.56 117 LYS A C 1
ATOM 984 O O . LYS A 1 117 ? 5.513 -1.826 -16.562 1.00 93.56 117 LYS A O 1
ATOM 989 N N . SER A 1 118 ? 4.773 -3.226 -18.162 1.00 90.81 118 SER A N 1
ATOM 990 C CA . SER A 1 118 ? 4.234 -2.161 -19.015 1.00 90.81 118 SER A CA 1
ATOM 991 C C . SER A 1 118 ? 3.194 -1.318 -18.286 1.00 90.81 118 SER A C 1
ATOM 993 O O . SER A 1 118 ? 3.302 -0.098 -18.315 1.00 90.81 118 SER A O 1
ATOM 995 N N . ILE A 1 119 ? 2.251 -1.947 -17.575 1.00 92.25 119 ILE A N 1
ATOM 996 C CA . ILE A 1 119 ? 1.244 -1.214 -16.793 1.00 92.25 119 ILE A CA 1
ATOM 997 C C . ILE A 1 119 ? 1.923 -0.325 -15.748 1.00 92.25 119 ILE A C 1
ATOM 999 O O . ILE A 1 119 ? 1.649 0.868 -15.684 1.00 92.25 119 ILE A O 1
ATOM 1003 N N . LEU A 1 120 ? 2.843 -0.879 -14.956 1.00 95.12 120 LEU A N 1
ATOM 1004 C CA . LEU A 1 120 ? 3.524 -0.127 -13.900 1.00 95.12 120 LEU A CA 1
ATOM 1005 C C . LEU A 1 120 ? 4.423 0.992 -14.441 1.00 95.12 120 LEU A C 1
ATOM 1007 O O . LEU A 1 120 ? 4.484 2.060 -13.839 1.00 95.12 120 LEU A O 1
ATOM 1011 N N . PHE A 1 121 ? 5.096 0.771 -15.572 1.00 93.62 121 PHE A N 1
AT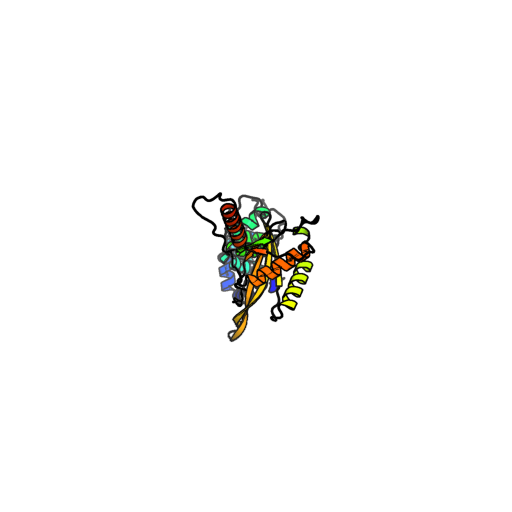OM 1012 C CA . PHE A 1 121 ? 5.884 1.801 -16.251 1.00 93.62 121 PHE A CA 1
ATOM 1013 C C . PHE A 1 121 ? 4.978 2.951 -16.679 1.00 93.62 121 PHE A C 1
ATOM 1015 O O . PHE A 1 121 ? 5.314 4.113 -16.475 1.00 93.62 121 PHE A O 1
ATOM 1022 N N . THR A 1 122 ? 3.809 2.625 -17.232 1.00 90.75 122 THR A N 1
ATOM 1023 C CA . THR A 1 122 ? 2.836 3.629 -17.645 1.00 90.75 122 THR A CA 1
ATOM 1024 C C . THR A 1 122 ? 2.261 4.386 -16.454 1.00 90.75 122 THR A C 1
ATOM 1026 O O . THR A 1 122 ? 2.192 5.609 -16.509 1.00 90.75 122 THR A O 1
ATOM 1029 N N . LEU A 1 123 ? 1.885 3.697 -15.372 1.00 92.31 123 LEU A N 1
ATOM 1030 C CA . LEU A 1 123 ? 1.401 4.351 -14.155 1.00 92.31 123 LEU A CA 1
ATOM 1031 C C . LEU A 1 123 ? 2.448 5.322 -13.607 1.00 92.31 123 LEU A C 1
ATOM 1033 O O . LEU A 1 123 ? 2.114 6.467 -13.340 1.00 92.31 123 LEU A O 1
ATOM 1037 N N . PHE A 1 124 ? 3.713 4.900 -13.524 1.00 93.00 124 PHE A N 1
ATOM 1038 C CA . PHE A 1 124 ? 4.807 5.768 -13.088 1.00 93.00 124 PHE A CA 1
ATOM 1039 C C . PHE A 1 124 ? 4.992 6.996 -13.984 1.00 93.00 124 PHE A C 1
ATOM 1041 O O . PHE A 1 124 ? 5.243 8.087 -13.479 1.00 93.00 124 PHE A O 1
ATOM 1048 N N . LEU A 1 125 ? 4.860 6.817 -15.301 1.00 89.62 125 LEU A N 1
ATOM 1049 C CA . LEU A 1 125 ? 4.967 7.904 -16.267 1.00 89.62 125 LEU A CA 1
ATOM 1050 C C . LEU A 1 125 ? 3.827 8.928 -16.130 1.00 89.62 125 LEU A C 1
ATOM 1052 O O . LEU A 1 125 ? 4.057 10.109 -16.368 1.00 89.62 125 LEU A O 1
ATOM 1056 N N . ILE A 1 126 ? 2.617 8.483 -15.772 1.00 89.31 126 ILE A N 1
ATOM 1057 C CA . ILE A 1 126 ? 1.462 9.362 -15.525 1.00 89.31 126 ILE A CA 1
ATOM 1058 C C . ILE A 1 126 ? 1.626 10.091 -14.188 1.00 89.31 126 ILE A C 1
ATOM 1060 O O . ILE A 1 126 ? 1.566 11.316 -14.139 1.00 89.31 126 ILE A O 1
ATOM 1064 N N . ASP A 1 127 ? 1.804 9.330 -13.108 1.00 89.25 127 ASP A N 1
ATOM 1065 C CA . ASP A 1 127 ? 1.998 9.829 -11.749 1.00 89.25 127 ASP A CA 1
ATOM 1066 C C . ASP A 1 127 ? 2.661 8.736 -10.899 1.00 89.25 127 ASP A C 1
ATOM 1068 O O . ASP A 1 127 ? 2.107 7.655 -10.677 1.00 89.25 127 ASP A O 1
ATOM 1072 N N . HIS A 1 128 ? 3.849 9.023 -10.363 1.00 90.06 128 HIS A N 1
ATOM 1073 C CA . HIS A 1 128 ? 4.585 8.075 -9.530 1.00 90.06 128 HIS A CA 1
ATOM 1074 C C . HIS A 1 128 ? 3.790 7.625 -8.291 1.00 90.06 128 HIS A C 1
ATOM 1076 O O . HIS A 1 128 ? 3.963 6.485 -7.847 1.00 90.06 128 HIS A O 1
ATOM 1082 N N . ASN A 1 129 ? 2.872 8.445 -7.762 1.00 89.69 129 ASN A N 1
ATOM 1083 C CA . ASN A 1 129 ? 2.048 8.085 -6.601 1.00 89.69 129 ASN A CA 1
ATOM 1084 C C . ASN A 1 129 ? 1.093 6.919 -6.886 1.00 89.69 129 ASN A C 1
ATOM 1086 O O . ASN A 1 129 ? 0.678 6.213 -5.965 1.00 89.69 129 ASN A O 1
ATOM 1090 N N . LEU A 1 130 ? 0.815 6.619 -8.154 1.00 91.94 130 LEU A N 1
ATOM 1091 C CA . LEU A 1 130 ? 0.029 5.446 -8.528 1.00 91.94 130 LEU A CA 1
ATOM 1092 C C . LEU A 1 130 ? 0.733 4.136 -8.148 1.00 91.94 130 LEU A C 1
ATOM 1094 O O . LEU A 1 130 ? 0.065 3.165 -7.786 1.00 91.94 130 LEU A O 1
ATOM 1098 N N . LEU A 1 131 ? 2.072 4.107 -8.125 1.00 94.38 131 LEU A N 1
ATOM 1099 C CA . LEU A 1 131 ? 2.817 2.954 -7.602 1.00 94.38 131 LEU A CA 1
ATOM 1100 C C . LEU A 1 131 ? 2.574 2.756 -6.102 1.00 94.38 131 LEU A C 1
ATOM 1102 O O . LEU A 1 131 ? 2.483 1.617 -5.638 1.00 94.38 131 LEU A O 1
ATOM 1106 N N . LYS A 1 132 ? 2.414 3.852 -5.351 1.00 92.12 132 LYS A N 1
ATOM 1107 C CA . LYS A 1 132 ? 2.066 3.813 -3.927 1.00 92.12 132 LYS A CA 1
ATOM 1108 C C . LYS A 1 132 ? 0.668 3.242 -3.728 1.00 92.12 132 LYS A C 1
ATOM 1110 O O . LYS A 1 132 ? 0.493 2.365 -2.887 1.00 92.12 132 LYS A O 1
ATOM 1115 N N . HIS A 1 133 ? -0.305 3.627 -4.554 1.00 90.94 133 HIS A N 1
ATOM 1116 C CA . HIS A 1 133 ? -1.643 3.024 -4.515 1.00 90.94 133 HIS A CA 1
ATOM 1117 C C . HIS A 1 133 ? -1.602 1.514 -4.794 1.00 90.94 133 HIS A C 1
ATOM 1119 O O . HIS A 1 133 ? -2.171 0.740 -4.023 1.00 90.94 133 HIS A O 1
ATOM 1125 N N . VAL A 1 134 ? -0.855 1.075 -5.817 1.00 93.50 134 VAL A N 1
ATOM 1126 C CA . VAL A 1 134 ? -0.642 -0.361 -6.095 1.00 93.50 134 VAL A CA 1
ATOM 1127 C C . VAL A 1 134 ? -0.019 -1.071 -4.894 1.00 93.50 134 VAL A C 1
ATOM 1129 O O . VAL A 1 134 ? -0.454 -2.160 -4.517 1.00 93.50 134 VAL A O 1
ATOM 1132 N N . PHE A 1 135 ? 1.004 -0.475 -4.280 1.00 93.06 135 PHE A N 1
ATOM 1133 C CA . PHE A 1 135 ? 1.682 -1.047 -3.121 1.00 93.06 135 PHE A CA 1
ATOM 1134 C C . PHE A 1 135 ? 0.738 -1.238 -1.929 1.00 93.06 135 PHE A C 1
ATOM 1136 O O . PHE A 1 135 ? 0.662 -2.342 -1.377 1.00 93.06 135 PHE A O 1
ATOM 1143 N N . LEU A 1 136 ? 0.006 -0.185 -1.565 1.00 90.31 136 LEU A N 1
ATOM 1144 C CA . LEU A 1 136 ? -0.913 -0.177 -0.430 1.00 90.31 136 LEU A CA 1
ATOM 1145 C C . LEU A 1 136 ? -2.083 -1.143 -0.650 1.00 90.31 136 LEU A C 1
ATOM 1147 O O . LEU A 1 136 ? -2.375 -1.964 0.221 1.00 90.31 136 LEU A O 1
ATOM 1151 N N . PHE A 1 137 ? -2.688 -1.137 -1.840 1.00 90.19 137 PHE A N 1
ATOM 1152 C CA . PHE A 1 137 ? -3.776 -2.057 -2.172 1.00 90.19 137 PHE A CA 1
ATOM 1153 C C . PHE A 1 137 ? -3.315 -3.523 -2.186 1.00 90.19 137 PHE A C 1
ATOM 1155 O O . PHE A 1 137 ? -3.975 -4.397 -1.623 1.00 90.19 137 PHE A O 1
ATOM 1162 N N . ASN A 1 138 ? -2.122 -3.803 -2.718 1.00 91.25 138 ASN A N 1
ATOM 1163 C CA . ASN A 1 138 ? -1.520 -5.134 -2.635 1.00 91.25 138 ASN A CA 1
ATOM 1164 C C . ASN A 1 138 ? -1.275 -5.578 -1.175 1.00 91.25 138 ASN A C 1
ATOM 1166 O O . ASN A 1 138 ? -1.369 -6.772 -0.891 1.00 91.25 138 ASN A O 1
ATOM 1170 N N . LYS A 1 139 ? -0.974 -4.663 -0.235 1.00 88.62 139 LYS A N 1
ATOM 1171 C CA . LYS A 1 139 ? -0.897 -5.015 1.199 1.00 88.62 139 LYS A CA 1
ATOM 1172 C C . LYS A 1 139 ? -2.261 -5.383 1.776 1.00 88.62 139 LYS A C 1
ATOM 1174 O O . LYS A 1 139 ? -2.318 -6.336 2.549 1.00 88.62 139 LYS A O 1
ATOM 1179 N N . VAL A 1 140 ? -3.327 -4.676 1.394 1.00 88.62 140 VAL A N 1
ATOM 1180 C CA . VAL A 1 140 ? -4.704 -4.999 1.810 1.00 88.62 140 VAL A CA 1
ATOM 1181 C C . VAL A 1 140 ? -5.087 -6.404 1.341 1.00 88.62 140 VAL A C 1
ATOM 1183 O O . VAL A 1 140 ? -5.516 -7.214 2.155 1.00 88.62 140 VAL A O 1
ATOM 1186 N N . GLN A 1 141 ? -4.838 -6.738 0.070 1.00 84.44 141 GLN A N 1
ATOM 1187 C CA . GLN A 1 141 ? -5.187 -8.054 -0.492 1.00 84.44 141 GLN A CA 1
ATOM 1188 C C . GLN A 1 141 ? -4.472 -9.237 0.182 1.00 84.44 141 GLN A C 1
ATOM 1190 O O . GLN A 1 141 ? -4.988 -10.350 0.183 1.00 84.44 141 GLN A O 1
ATOM 1195 N N . LYS A 1 142 ? -3.274 -9.021 0.740 1.00 83.44 142 LYS A N 1
ATOM 1196 C CA . LYS A 1 142 ? -2.455 -10.080 1.357 1.00 83.44 142 LYS A CA 1
ATOM 1197 C C . LYS A 1 142 ? -2.697 -10.252 2.859 1.00 83.44 142 LYS A C 1
ATOM 1199 O O . LYS A 1 142 ? -1.988 -11.032 3.494 1.00 83.44 142 LYS A O 1
ATOM 1204 N N . ARG A 1 143 ? -3.622 -9.497 3.453 1.00 84.00 143 ARG A N 1
ATOM 1205 C CA . ARG A 1 143 ? -3.795 -9.415 4.906 1.00 84.00 143 ARG A CA 1
ATOM 1206 C C . ARG A 1 143 ? -5.222 -9.746 5.327 1.00 84.00 143 ARG A C 1
ATOM 1208 O O . ARG A 1 143 ? -6.178 -9.486 4.607 1.00 84.00 143 ARG A O 1
ATOM 1215 N N . SER A 1 144 ? -5.355 -10.316 6.521 1.00 84.25 144 SER A N 1
ATOM 1216 C CA . SER A 1 144 ? -6.644 -10.558 7.165 1.00 84.25 144 SER A CA 1
ATOM 1217 C C . SER A 1 144 ? -7.018 -9.395 8.081 1.00 84.25 144 SER A C 1
ATOM 1219 O O . SER A 1 144 ? -6.153 -8.735 8.664 1.00 84.25 144 SER A O 1
ATOM 1221 N N . PHE A 1 145 ? -8.321 -9.154 8.210 1.00 88.75 145 PHE A N 1
ATOM 1222 C CA . PHE A 1 145 ? -8.866 -8.062 9.005 1.00 88.75 145 PHE A CA 1
ATOM 1223 C C . PHE A 1 145 ? -9.779 -8.583 10.111 1.00 88.75 145 PHE A C 1
ATOM 1225 O O . PHE A 1 145 ? -10.518 -9.553 9.935 1.00 88.75 145 PHE A O 1
ATOM 1232 N N . SER A 1 146 ? -9.741 -7.902 11.253 1.00 90.88 146 SER A N 1
ATOM 1233 C CA . SER A 1 146 ? -10.688 -8.082 12.353 1.00 90.88 146 SER A CA 1
ATOM 1234 C C . SER A 1 146 ? -11.707 -6.946 12.341 1.00 90.88 146 SER A C 1
ATOM 1236 O O . SER A 1 146 ? -11.314 -5.785 12.297 1.00 90.88 146 SER A O 1
ATOM 1238 N N . SER A 1 147 ? -13.001 -7.266 12.373 1.00 92.00 147 SER A N 1
ATOM 1239 C CA . SER A 1 147 ? -14.084 -6.280 12.246 1.00 92.00 147 SER A CA 1
ATOM 1240 C C . SER A 1 147 ? -14.595 -5.771 13.589 1.00 92.00 147 SER A C 1
ATOM 1242 O O . SER A 1 147 ? -14.880 -6.551 14.504 1.00 92.00 147 SER A O 1
ATOM 1244 N N . PHE A 1 148 ? -14.784 -4.459 13.671 1.00 93.88 148 PHE A N 1
ATOM 1245 C CA . PHE A 1 148 ? -15.273 -3.757 14.848 1.00 93.88 148 PHE A CA 1
ATOM 1246 C C . PHE A 1 148 ? -16.317 -2.712 14.468 1.00 93.88 148 PHE A C 1
ATOM 1248 O O . PHE A 1 148 ? -16.273 -2.140 13.381 1.00 93.88 148 PHE A O 1
ATOM 1255 N N . ILE A 1 149 ? -17.244 -2.449 15.381 1.00 93.94 149 ILE A N 1
ATOM 1256 C CA . ILE A 1 149 ? -18.352 -1.507 15.205 1.00 93.94 149 ILE A CA 1
ATOM 1257 C C . ILE A 1 149 ? -18.431 -0.573 16.407 1.00 93.94 149 ILE A C 1
ATOM 1259 O O . ILE A 1 149 ? -18.106 -0.976 17.525 1.00 93.94 149 ILE A O 1
ATOM 1263 N N . LEU A 1 150 ? -18.814 0.681 16.185 1.00 93.19 150 LEU A N 1
ATOM 1264 C CA . LEU A 1 150 ? -19.001 1.640 17.264 1.00 93.19 150 LEU A CA 1
ATOM 1265 C C . LEU A 1 150 ? -20.099 1.162 18.208 1.00 93.19 150 LEU A C 1
ATOM 1267 O O . LEU A 1 150 ? -21.211 0.835 17.791 1.00 93.19 150 LEU A O 1
ATOM 1271 N N . ASN A 1 151 ? -19.786 1.172 19.497 1.00 89.88 151 ASN A N 1
ATOM 1272 C CA . ASN A 1 151 ? -20.776 0.987 20.537 1.00 89.88 151 ASN A CA 1
ATOM 1273 C C . ASN A 1 151 ? -21.647 2.248 20.625 1.00 89.88 151 ASN A C 1
ATOM 1275 O O . ASN A 1 151 ? -21.125 3.333 20.873 1.00 89.88 151 ASN A O 1
ATOM 1279 N N . ASN A 1 152 ? -22.961 2.104 20.433 1.00 83.50 152 ASN A N 1
ATOM 1280 C CA . ASN A 1 152 ? -23.931 3.209 20.424 1.00 83.50 152 ASN A CA 1
ATOM 1281 C C . ASN A 1 152 ? -23.512 4.365 19.488 1.00 83.50 152 ASN A C 1
ATOM 1283 O O . ASN A 1 152 ? -23.175 5.452 19.970 1.00 83.50 152 ASN A O 1
ATOM 1287 N N . PRO A 1 153 ? -23.512 4.145 18.158 1.00 83.06 153 PRO A N 1
ATOM 1288 C CA . PRO A 1 153 ? -22.997 5.117 17.200 1.00 83.06 153 PRO A CA 1
ATOM 1289 C C . PRO A 1 153 ? -23.714 6.474 17.344 1.00 83.06 153 PRO A C 1
ATOM 1291 O O . PRO A 1 153 ? -24.950 6.510 17.362 1.00 83.06 153 PRO A O 1
ATOM 1294 N N . PRO A 1 154 ? -22.973 7.595 17.448 1.00 86.50 154 PRO A N 1
ATOM 1295 C CA . PRO A 1 154 ? -23.569 8.927 17.466 1.00 86.50 154 PRO A CA 1
ATOM 1296 C C . PRO A 1 154 ? -24.356 9.223 16.181 1.00 86.50 154 PRO A C 1
ATOM 1298 O O . PRO A 1 154 ? -24.168 8.574 15.152 1.00 86.50 154 PRO A O 1
ATOM 1301 N N . ARG A 1 155 ? -25.217 10.251 16.214 1.00 86.31 155 ARG A N 1
ATOM 1302 C CA . ARG A 1 155 ? -25.863 10.748 14.988 1.00 86.31 155 ARG A CA 1
ATOM 1303 C C . ARG A 1 155 ? -24.801 11.197 13.982 1.00 86.31 155 ARG A C 1
ATOM 1305 O O . ARG A 1 155 ? -23.800 11.806 14.365 1.00 86.31 155 ARG A O 1
ATOM 1312 N N . GLN A 1 156 ? -25.056 10.924 12.704 1.00 85.00 156 GLN A N 1
ATOM 1313 C CA . GLN A 1 156 ? -24.154 11.304 11.623 1.00 85.00 156 GLN A CA 1
ATOM 1314 C C . GLN A 1 156 ? -23.924 12.820 11.617 1.00 85.00 156 GLN A C 1
ATOM 1316 O O . GLN A 1 156 ? -24.856 13.607 11.804 1.00 85.00 156 GLN A O 1
ATOM 1321 N N . ARG A 1 157 ? -22.673 13.226 11.402 1.00 85.38 157 ARG A N 1
ATOM 1322 C CA . ARG A 1 157 ? -22.295 14.634 11.246 1.00 85.38 157 ARG A CA 1
ATOM 1323 C C . ARG A 1 157 ? -22.713 15.134 9.864 1.00 85.38 157 ARG A C 1
ATOM 1325 O O . ARG A 1 157 ? -22.849 14.345 8.934 1.00 85.38 157 ARG A O 1
ATOM 1332 N N . GLN A 1 158 ? -22.884 16.449 9.733 1.00 83.50 158 GLN A N 1
ATOM 1333 C CA . GLN A 1 158 ? -23.151 17.079 8.435 1.00 83.50 158 GLN A CA 1
ATOM 1334 C C . GLN A 1 158 ? -21.953 16.955 7.484 1.00 83.50 158 GLN A C 1
ATOM 1336 O O . GLN A 1 158 ? -22.140 16.727 6.295 1.00 83.50 158 GLN A O 1
ATOM 1341 N N . SER A 1 159 ? -20.725 17.070 8.004 1.00 89.19 159 SER A N 1
ATOM 1342 C CA . SER A 1 159 ? -19.510 16.824 7.229 1.00 89.19 159 SER A CA 1
ATOM 1343 C C . SER A 1 159 ? -19.262 15.328 7.059 1.00 89.19 159 SER A C 1
ATOM 1345 O O . SER A 1 159 ? -19.403 14.541 8.005 1.00 89.19 159 SER A O 1
ATOM 1347 N N . SER A 1 160 ? -18.866 14.921 5.853 1.00 90.81 160 SER A N 1
ATOM 1348 C CA . SER A 1 160 ? -18.533 13.524 5.594 1.00 90.81 160 SER A CA 1
ATOM 1349 C C . SER A 1 160 ? -17.251 13.128 6.336 1.00 90.81 160 SER A C 1
ATOM 1351 O O . SER A 1 160 ? -16.372 13.954 6.593 1.00 90.81 160 SER A O 1
ATOM 1353 N N . PHE A 1 161 ? -17.124 11.848 6.692 1.00 92.69 161 PHE A N 1
ATOM 1354 C CA . PHE A 1 161 ? -15.899 11.351 7.322 1.00 92.69 161 PHE A CA 1
ATOM 1355 C C . PHE A 1 161 ? -14.694 11.448 6.377 1.00 92.69 161 PHE A C 1
ATOM 1357 O O . PHE A 1 161 ? -13.581 11.721 6.811 1.00 92.69 161 PHE A O 1
ATOM 1364 N N . LYS A 1 162 ? -14.938 11.295 5.072 1.00 91.50 162 LYS A N 1
ATOM 1365 C CA . LYS A 1 162 ? -13.951 11.488 4.009 1.00 91.50 162 LYS A CA 1
ATOM 1366 C C . LYS A 1 162 ? -13.356 12.899 4.025 1.00 91.50 162 LYS A C 1
ATOM 1368 O O . LYS A 1 162 ? -12.139 13.028 3.979 1.00 91.50 162 LYS A O 1
ATOM 1373 N N . ASP A 1 163 ? -14.191 13.928 4.148 1.00 90.44 163 ASP A N 1
ATOM 1374 C CA . ASP A 1 163 ? -13.728 15.325 4.143 1.00 90.44 163 ASP A CA 1
ATOM 1375 C C . ASP A 1 163 ? -13.039 15.715 5.456 1.00 90.44 163 ASP A C 1
ATOM 1377 O O . ASP A 1 163 ? -12.199 16.610 5.487 1.00 90.44 163 ASP A O 1
ATOM 1381 N N . PHE A 1 164 ? -13.377 15.032 6.552 1.00 92.56 164 PHE A N 1
ATOM 1382 C CA . PHE A 1 164 ? -12.706 15.204 7.839 1.00 92.56 164 PHE A CA 1
ATOM 1383 C C . PHE A 1 164 ? -11.258 14.685 7.829 1.00 92.56 164 PHE A C 1
ATOM 1385 O O . PHE A 1 164 ? -10.403 15.221 8.535 1.00 92.56 164 PHE A O 1
ATOM 1392 N N . LEU A 1 165 ? -10.975 13.627 7.067 1.00 92.38 165 LEU A N 1
ATOM 1393 C CA . LEU A 1 165 ? -9.668 12.982 7.067 1.00 92.38 165 LEU A CA 1
ATOM 1394 C C . LEU A 1 165 ? -8.650 13.799 6.265 1.00 92.38 165 LEU A C 1
ATOM 1396 O O . LEU A 1 165 ? -8.589 13.723 5.039 1.00 92.38 165 LEU A O 1
ATOM 1400 N N . SER A 1 166 ? -7.788 14.520 6.980 1.00 91.69 166 SER A N 1
ATOM 1401 C CA . SER A 1 166 ? -6.618 15.198 6.418 1.00 91.69 166 SER A CA 1
ATOM 1402 C C . SER A 1 166 ? -5.313 14.646 7.002 1.00 91.69 166 SER A C 1
ATOM 1404 O O . SER A 1 166 ? -5.299 13.996 8.054 1.00 91.69 166 SER A O 1
ATOM 1406 N N . LYS A 1 167 ? -4.191 14.907 6.319 1.00 90.38 167 LYS A N 1
ATOM 1407 C CA . LYS A 1 167 ? -2.856 14.511 6.794 1.00 90.38 167 LYS A CA 1
ATOM 1408 C C . LYS A 1 167 ? -2.535 15.170 8.139 1.00 90.38 167 LYS A C 1
ATOM 1410 O O . LYS A 1 167 ? -1.947 14.530 9.005 1.00 90.38 167 LYS A O 1
ATOM 1415 N N . GLU A 1 168 ? -2.937 16.423 8.310 1.00 92.75 168 GLU A N 1
ATOM 1416 C CA . GLU A 1 168 ? -2.724 17.236 9.507 1.00 92.75 168 GLU A CA 1
ATOM 1417 C C . GLU A 1 168 ? -3.514 16.666 10.686 1.00 92.75 168 GLU A C 1
ATOM 1419 O O . GLU A 1 168 ? -2.923 16.378 11.724 1.00 92.75 168 GLU A O 1
ATOM 1424 N N . VAL A 1 169 ? -4.811 16.400 10.485 1.00 93.25 169 VAL A N 1
ATOM 1425 C CA . VAL A 1 169 ? -5.692 15.812 11.506 1.00 93.25 169 VAL A CA 1
ATOM 1426 C C . VAL A 1 169 ? -5.164 14.455 11.964 1.00 93.25 169 VAL A C 1
ATOM 1428 O O . VAL A 1 169 ? -5.069 14.191 13.163 1.00 93.25 169 VAL A O 1
ATOM 1431 N N . LEU A 1 170 ? -4.787 13.588 11.021 1.00 94.69 170 LEU A N 1
ATOM 1432 C CA . LEU A 1 170 ? -4.249 12.270 11.353 1.00 94.69 170 LEU A CA 1
ATOM 1433 C C . LEU A 1 170 ? -2.899 12.370 12.063 1.00 94.69 170 LEU A C 1
ATOM 1435 O O . LEU A 1 170 ? -2.675 11.638 13.022 1.00 94.69 170 LEU A O 1
ATOM 1439 N N . ARG A 1 171 ? -2.021 13.291 11.650 1.00 93.81 171 ARG A N 1
ATOM 1440 C CA . ARG A 1 171 ? -0.744 13.519 12.334 1.00 93.81 171 ARG A CA 1
ATOM 1441 C C . ARG A 1 171 ? -0.961 13.958 13.781 1.00 93.81 171 ARG A C 1
ATOM 1443 O O . ARG A 1 171 ? -0.341 13.383 14.662 1.00 93.81 171 ARG A O 1
ATOM 1450 N N . GLU A 1 172 ? -1.860 14.909 14.033 1.00 95.12 172 GLU A N 1
ATOM 1451 C CA . GLU A 1 172 ? -2.183 15.361 15.395 1.00 95.12 172 GLU A CA 1
ATOM 1452 C C . GLU A 1 172 ? -2.688 14.216 16.280 1.00 95.12 172 GLU A C 1
ATOM 1454 O O . GLU A 1 172 ? -2.207 14.046 17.401 1.00 95.12 172 GLU A O 1
ATOM 1459 N N . ILE A 1 173 ? -3.618 13.402 15.768 1.00 95.75 173 ILE A N 1
ATOM 1460 C CA . ILE A 1 173 ? -4.166 12.253 16.502 1.00 95.75 173 ILE A CA 1
ATOM 1461 C C . ILE A 1 173 ? -3.067 11.235 16.830 1.00 95.75 173 ILE A C 1
ATOM 1463 O O . ILE A 1 173 ? -3.018 10.723 17.948 1.00 95.75 173 ILE A O 1
ATOM 1467 N N . LEU A 1 174 ? -2.187 10.941 15.870 1.00 95.00 174 LEU A N 1
ATOM 1468 C CA . LEU A 1 174 ? -1.088 9.996 16.066 1.00 95.00 174 LEU A CA 1
ATOM 1469 C C . LEU A 1 174 ? -0.052 10.528 17.058 1.00 95.00 174 LEU A C 1
ATOM 1471 O O . LEU A 1 174 ? 0.339 9.793 17.954 1.00 95.00 174 LEU A O 1
ATOM 1475 N N . THR A 1 175 ? 0.326 11.805 16.979 1.00 93.62 175 THR A N 1
ATOM 1476 C CA . THR A 1 175 ? 1.247 12.418 17.949 1.00 93.62 175 THR A CA 1
ATOM 1477 C C . THR A 1 175 ? 0.673 12.398 19.368 1.00 93.62 175 THR A C 1
ATOM 1479 O O . THR A 1 175 ? 1.396 12.111 20.321 1.00 93.62 175 THR A O 1
ATOM 1482 N N . GLN A 1 176 ? -0.629 12.655 19.527 1.00 93.50 176 GLN A N 1
ATOM 1483 C CA . GLN A 1 176 ? -1.298 12.538 20.827 1.00 93.50 176 GLN A CA 1
ATOM 1484 C C . GLN A 1 176 ? -1.306 11.092 21.336 1.00 93.50 176 GLN A C 1
ATOM 1486 O O . GLN A 1 176 ? -1.017 10.860 22.509 1.00 93.50 176 GLN A O 1
ATOM 1491 N N . HIS A 1 177 ? -1.605 10.121 20.467 1.00 92.75 177 HIS A N 1
ATOM 1492 C CA . HIS A 1 177 ? -1.550 8.698 20.818 1.00 92.75 177 HIS A CA 1
ATOM 1493 C C . HIS A 1 177 ? -0.142 8.283 21.262 1.00 92.75 177 HIS A C 1
ATOM 1495 O O . HIS A 1 177 ? 0.002 7.681 22.323 1.00 92.75 177 HIS A O 1
ATOM 1501 N N . ASP A 1 178 ? 0.887 8.679 20.514 1.00 90.88 178 ASP A N 1
ATOM 1502 C CA . ASP A 1 178 ? 2.286 8.366 20.810 1.00 90.88 178 ASP A CA 1
ATOM 1503 C C . ASP A 1 178 ? 2.726 8.960 22.157 1.00 90.88 178 ASP A C 1
ATOM 1505 O O . ASP A 1 178 ? 3.356 8.274 22.965 1.00 90.88 178 ASP A O 1
ATOM 1509 N N . SER A 1 179 ? 2.328 10.206 22.442 1.00 91.12 179 SER A N 1
ATOM 1510 C CA . SER A 1 179 ? 2.605 10.862 23.726 1.00 91.12 179 SER A CA 1
ATOM 1511 C C . SER A 1 179 ? 1.935 10.159 24.908 1.00 91.12 179 SER A C 1
ATOM 1513 O O . SER A 1 179 ? 2.502 10.147 25.998 1.00 91.12 179 SER A O 1
ATOM 1515 N N . LEU A 1 180 ? 0.734 9.601 24.721 1.00 90.12 180 LEU A N 1
ATOM 1516 C CA . LEU A 1 180 ? 0.024 8.852 25.762 1.00 90.12 180 LEU A CA 1
ATOM 1517 C C . LEU A 1 180 ? 0.601 7.445 25.949 1.00 90.12 180 LEU A C 1
ATOM 1519 O O . LEU A 1 180 ? 0.653 6.949 27.072 1.00 90.12 180 LEU A O 1
ATOM 1523 N N . ALA A 1 181 ? 1.028 6.804 24.859 1.00 86.88 181 ALA A N 1
ATOM 1524 C CA . ALA A 1 181 ? 1.646 5.484 24.898 1.00 86.88 181 ALA A CA 1
ATOM 1525 C C . ALA A 1 181 ? 3.016 5.511 25.594 1.00 86.88 181 ALA A C 1
ATOM 1527 O O . ALA A 1 181 ? 3.350 4.552 26.290 1.00 86.88 181 ALA A O 1
ATOM 1528 N N . ASN A 1 182 ? 3.782 6.597 25.415 1.00 83.81 182 ASN A N 1
ATOM 1529 C CA . ASN A 1 182 ? 5.084 6.838 26.048 1.00 83.81 182 ASN A CA 1
ATOM 1530 C C . ASN A 1 182 ? 6.063 5.648 25.916 1.00 83.81 182 ASN A C 1
ATOM 1532 O O . ASN A 1 182 ? 6.798 5.309 26.842 1.00 83.81 182 ASN A O 1
ATOM 1536 N N . ASP A 1 183 ? 6.046 4.987 24.756 1.00 83.12 183 ASP A N 1
ATOM 1537 C CA . ASP A 1 183 ? 6.848 3.795 24.442 1.00 83.12 183 ASP A CA 1
ATOM 1538 C C . ASP A 1 183 ? 8.055 4.115 23.532 1.00 83.12 183 ASP A C 1
ATOM 1540 O O . ASP A 1 183 ? 8.703 3.205 23.021 1.00 83.12 183 ASP A O 1
ATOM 1544 N N . ASN A 1 184 ? 8.363 5.406 23.336 1.00 81.44 184 ASN A N 1
ATOM 1545 C CA . ASN A 1 184 ? 9.403 5.947 22.446 1.00 81.44 184 ASN A CA 1
ATOM 1546 C C . ASN A 1 184 ? 9.252 5.593 20.955 1.00 81.44 184 ASN A C 1
ATOM 1548 O O . ASN A 1 184 ? 10.164 5.858 20.167 1.00 81.44 184 ASN A O 1
ATOM 1552 N N . PHE A 1 185 ? 8.117 5.027 20.536 1.00 85.00 185 PHE A N 1
ATOM 1553 C CA . PHE A 1 185 ? 7.844 4.771 19.127 1.00 85.00 185 PHE A CA 1
ATOM 1554 C C . PHE A 1 185 ? 6.985 5.869 18.510 1.00 85.00 185 PHE A C 1
ATOM 1556 O O . PHE A 1 185 ? 6.023 6.348 19.109 1.00 85.00 185 PHE A O 1
ATOM 1563 N N . GLU A 1 186 ? 7.310 6.207 17.263 1.00 86.38 186 GLU A N 1
ATOM 1564 C CA . GLU A 1 186 ? 6.566 7.166 16.451 1.00 86.38 186 GLU A CA 1
ATOM 1565 C C . GLU A 1 186 ? 5.654 6.438 15.451 1.00 86.38 186 GLU A C 1
ATOM 1567 O O . GLU A 1 186 ? 6.072 5.512 14.739 1.00 86.38 186 GLU A O 1
ATOM 1572 N N . SER A 1 187 ? 4.399 6.873 15.380 1.00 90.44 187 SER A N 1
ATOM 1573 C CA . SER A 1 187 ? 3.419 6.462 14.382 1.00 90.44 187 SER A CA 1
ATOM 1574 C C . SER A 1 187 ? 3.487 7.388 13.168 1.00 90.44 187 SER A C 1
ATOM 1576 O O . SER A 1 187 ? 3.072 8.543 13.215 1.00 90.44 187 SER A O 1
ATOM 1578 N N . LYS A 1 188 ? 3.934 6.865 12.025 1.00 90.00 188 LYS A N 1
ATOM 1579 C CA . LYS A 1 188 ? 4.022 7.620 10.769 1.00 90.00 188 LYS A CA 1
ATOM 1580 C C . LYS A 1 188 ? 2.816 7.345 9.883 1.00 90.00 188 LYS A C 1
ATOM 1582 O O . LYS A 1 188 ? 2.628 6.227 9.400 1.00 90.00 188 LYS A O 1
ATOM 1587 N N . PHE A 1 189 ? 2.012 8.372 9.620 1.00 91.44 189 PHE A N 1
ATOM 1588 C CA . PHE A 1 189 ? 0.942 8.286 8.629 1.00 91.44 189 PHE A CA 1
ATOM 1589 C C . PHE A 1 189 ? 1.527 8.187 7.213 1.00 91.44 189 PHE A C 1
ATOM 1591 O O . PHE A 1 189 ? 2.282 9.058 6.781 1.00 91.44 189 PHE A O 1
ATOM 1598 N N . LYS A 1 190 ? 1.172 7.124 6.486 1.00 89.12 190 LYS A N 1
ATOM 1599 C CA . LYS A 1 190 ? 1.697 6.835 5.144 1.00 89.12 190 LYS A CA 1
ATOM 1600 C C . LYS A 1 190 ? 0.767 7.227 4.014 1.00 89.12 190 LYS A C 1
ATOM 1602 O O . LYS A 1 190 ? 1.238 7.466 2.904 1.00 89.12 190 LYS A O 1
ATOM 1607 N N . GLY A 1 191 ? -0.524 7.338 4.278 1.00 87.06 191 GLY A N 1
ATOM 1608 C CA . GLY A 1 191 ? -1.501 7.749 3.284 1.00 87.06 191 GLY A CA 1
ATOM 1609 C C . GLY A 1 191 ? -2.858 7.125 3.542 1.00 87.06 191 GLY A C 1
ATOM 1610 O O . GLY A 1 191 ? -3.010 6.248 4.398 1.00 87.06 191 GLY A O 1
ATOM 1611 N N . PHE A 1 192 ? -3.838 7.592 2.778 1.00 87.38 192 PHE A N 1
ATOM 1612 C CA . PHE A 1 192 ? -5.156 6.992 2.729 1.00 87.38 192 PHE A CA 1
ATOM 1613 C C . PHE A 1 192 ? -5.541 6.663 1.294 1.00 87.38 192 PHE A C 1
ATOM 1615 O O . PHE A 1 192 ? -5.033 7.259 0.345 1.00 87.38 192 PHE A O 1
ATOM 1622 N N . PHE A 1 193 ? -6.443 5.705 1.146 1.00 83.38 193 PHE A N 1
ATOM 1623 C CA . PHE A 1 193 ? -6.940 5.252 -0.142 1.00 83.38 193 PHE A CA 1
ATOM 1624 C C . PHE A 1 193 ? -8.447 5.019 -0.053 1.00 83.38 193 PHE A C 1
ATOM 1626 O O . PHE A 1 193 ? -8.931 4.422 0.909 1.00 83.38 193 PHE A O 1
ATOM 1633 N N . TYR A 1 194 ? -9.178 5.499 -1.058 1.00 86.25 194 TYR A N 1
ATOM 1634 C CA . TYR A 1 194 ? -10.621 5.317 -1.180 1.00 86.25 194 TYR A CA 1
ATOM 1635 C C . TYR A 1 194 ? -10.910 4.229 -2.199 1.00 86.25 194 TYR A C 1
ATOM 1637 O O . TYR A 1 194 ? -10.471 4.332 -3.344 1.00 86.25 194 TYR A O 1
ATOM 1645 N N . TYR A 1 195 ? -11.668 3.213 -1.800 1.00 83.38 195 TYR A N 1
ATOM 1646 C CA . TYR A 1 195 ? -12.018 2.116 -2.696 1.00 83.38 195 TYR A CA 1
ATOM 1647 C C . TYR A 1 195 ? -13.299 1.430 -2.255 1.00 83.38 195 TYR A C 1
ATOM 1649 O O . TYR A 1 195 ? -13.413 1.064 -1.090 1.00 83.38 195 TYR A O 1
ATOM 1657 N N . GLN A 1 196 ? -14.240 1.262 -3.190 1.00 82.00 196 GLN A N 1
ATOM 1658 C CA . GLN A 1 196 ? -15.533 0.601 -2.963 1.00 82.00 196 GLN A CA 1
ATOM 1659 C C . GLN A 1 196 ? -16.247 1.092 -1.690 1.00 82.00 196 GLN A C 1
ATOM 1661 O O . GLN A 1 196 ? -16.609 0.292 -0.834 1.00 82.00 196 GLN A O 1
ATOM 1666 N N . ASP A 1 197 ? -16.399 2.412 -1.533 1.00 86.25 197 ASP A N 1
ATOM 1667 C CA . ASP A 1 197 ? -17.055 3.027 -0.364 1.00 86.25 197 ASP A CA 1
ATOM 1668 C C . ASP A 1 197 ? -16.398 2.682 0.985 1.00 86.25 197 ASP A C 1
ATOM 1670 O O . ASP A 1 197 ? -17.025 2.630 2.046 1.00 86.25 197 ASP A O 1
ATOM 1674 N N . ARG A 1 198 ? -15.086 2.457 0.953 1.00 90.31 198 ARG A N 1
ATOM 1675 C CA . ARG A 1 198 ? -14.250 2.245 2.131 1.00 90.31 198 ARG A CA 1
ATOM 1676 C C . ARG A 1 198 ? -13.088 3.220 2.136 1.00 90.31 198 ARG A C 1
ATOM 1678 O O . ARG A 1 198 ? -12.608 3.644 1.079 1.00 90.31 198 ARG A O 1
ATOM 1685 N N . ILE A 1 199 ? -12.636 3.561 3.338 1.00 94.06 199 ILE A N 1
ATOM 1686 C CA . ILE A 1 199 ? -11.505 4.458 3.559 1.00 94.06 199 ILE A CA 1
ATOM 1687 C C . ILE A 1 199 ? -10.409 3.683 4.279 1.00 94.06 199 ILE A C 1
ATOM 1689 O O . ILE A 1 199 ? -10.529 3.369 5.462 1.00 94.06 199 ILE A O 1
ATOM 1693 N N . TYR A 1 200 ? -9.333 3.390 3.559 1.00 93.56 200 TYR A N 1
ATOM 1694 C CA . TYR A 1 200 ? -8.166 2.702 4.095 1.00 93.56 200 TYR A CA 1
ATOM 1695 C C . TYR A 1 200 ? -7.149 3.728 4.575 1.00 93.56 200 TYR A C 1
ATOM 1697 O O . TYR A 1 200 ? -6.707 4.559 3.786 1.00 93.56 200 TYR A O 1
ATOM 1705 N N . LEU A 1 201 ? -6.748 3.655 5.838 1.00 95.00 201 LEU A N 1
ATOM 1706 C CA . LEU A 1 201 ? -5.672 4.445 6.429 1.00 95.00 201 LEU A CA 1
ATOM 1707 C C . LEU A 1 201 ? -4.475 3.540 6.692 1.00 95.00 201 LEU A C 1
ATOM 1709 O O . LEU A 1 201 ? -4.624 2.455 7.257 1.00 95.00 201 LEU A O 1
ATOM 1713 N N . PHE A 1 202 ? -3.287 4.006 6.319 1.00 94.00 202 PHE A N 1
ATOM 1714 C CA . PHE A 1 202 ? -2.049 3.257 6.482 1.00 94.00 202 PHE A CA 1
ATOM 1715 C C . PHE A 1 202 ? -1.111 3.995 7.424 1.00 94.00 202 PHE A C 1
ATOM 1717 O O . PHE A 1 202 ? -0.728 5.141 7.176 1.00 94.00 202 PHE A O 1
ATOM 1724 N N . ILE A 1 203 ? -0.727 3.321 8.502 1.00 93.69 203 ILE A N 1
ATOM 1725 C CA . ILE A 1 203 ? 0.169 3.850 9.525 1.00 93.69 203 ILE A CA 1
ATOM 1726 C C . ILE A 1 203 ? 1.330 2.871 9.679 1.00 93.69 203 ILE A C 1
ATOM 1728 O O . ILE A 1 203 ? 1.126 1.658 9.782 1.00 93.69 203 ILE A O 1
ATOM 1732 N N . ARG A 1 204 ? 2.551 3.402 9.689 1.00 90.44 204 ARG A N 1
ATOM 1733 C CA . ARG A 1 204 ? 3.781 2.648 9.929 1.00 90.44 204 ARG A CA 1
ATOM 1734 C C . ARG A 1 204 ? 4.292 2.987 11.323 1.00 90.44 204 ARG A C 1
ATOM 1736 O O . ARG A 1 204 ? 4.484 4.160 11.627 1.00 90.44 204 ARG A O 1
ATOM 1743 N N . ARG A 1 205 ? 4.513 1.980 12.164 1.00 87.94 205 ARG A N 1
ATOM 1744 C CA . ARG A 1 205 ? 5.034 2.152 13.530 1.00 87.94 205 ARG A CA 1
ATOM 1745 C C . ARG A 1 205 ? 5.983 1.008 13.856 1.00 87.94 205 ARG A C 1
ATOM 1747 O O . ARG A 1 205 ? 5.744 -0.117 13.432 1.00 87.94 205 ARG A O 1
ATOM 1754 N N . ALA A 1 206 ? 7.033 1.264 14.622 1.00 83.19 206 ALA A N 1
ATOM 1755 C CA . ALA A 1 206 ? 7.832 0.197 15.218 1.00 83.19 206 ALA A CA 1
ATOM 1756 C C . ALA A 1 206 ? 6.971 -0.681 16.158 1.00 83.19 206 ALA A C 1
ATOM 1758 O O . ALA A 1 206 ? 6.145 -0.161 16.914 1.00 83.19 206 ALA A O 1
ATOM 1759 N N . SER A 1 207 ? 7.117 -2.010 16.082 1.00 72.19 207 SER A N 1
ATOM 1760 C CA . SER A 1 207 ? 6.373 -2.940 16.952 1.00 72.19 207 SER A CA 1
ATOM 1761 C C . SER A 1 207 ? 7.250 -3.609 18.001 1.00 72.19 207 SER A C 1
ATOM 1763 O O . SER A 1 207 ? 6.985 -3.455 19.189 1.00 72.19 207 SER A O 1
ATOM 1765 N N . ASP A 1 208 ? 8.278 -4.329 17.555 1.00 66.75 208 ASP A N 1
ATOM 1766 C CA . ASP A 1 208 ? 9.073 -5.247 18.370 1.00 66.75 208 ASP A CA 1
ATOM 1767 C C . ASP A 1 208 ? 10.560 -4.959 18.157 1.00 66.75 208 ASP A C 1
ATOM 1769 O O . ASP A 1 208 ? 10.952 -4.548 17.056 1.00 66.75 208 ASP A O 1
ATOM 1773 N N . SER A 1 209 ? 11.381 -5.181 19.190 1.00 59.72 209 SER A N 1
ATOM 1774 C CA . SER A 1 209 ? 12.833 -5.211 19.024 1.00 59.72 209 SER A CA 1
ATOM 1775 C C . SER A 1 209 ? 13.195 -6.339 18.062 1.00 59.72 209 SER A C 1
ATOM 1777 O O . SER A 1 209 ? 12.706 -7.462 18.172 1.00 59.72 209 SER A O 1
ATOM 1779 N N . ASP A 1 210 ? 14.016 -6.018 17.076 1.00 58.62 210 ASP A N 1
ATOM 1780 C CA . ASP A 1 210 ? 14.448 -6.948 16.044 1.00 58.62 210 ASP A CA 1
ATOM 1781 C C . ASP A 1 210 ? 15.933 -6.725 15.753 1.00 58.62 210 ASP A C 1
ATOM 1783 O O . ASP A 1 210 ? 16.511 -5.676 16.053 1.00 58.62 210 ASP A O 1
ATOM 1787 N N . LEU A 1 211 ? 16.568 -7.735 15.179 1.00 54.94 211 LEU A N 1
ATOM 1788 C CA . LEU A 1 211 ? 17.944 -7.647 14.716 1.00 54.94 211 LEU A CA 1
ATOM 1789 C C . LEU A 1 211 ? 17.916 -7.051 13.307 1.00 54.94 211 LEU A C 1
ATOM 1791 O O . LEU A 1 211 ? 17.518 -7.705 12.345 1.00 54.94 211 LEU A O 1
ATOM 1795 N N . VAL A 1 212 ? 18.303 -5.783 13.185 1.00 56.31 212 VAL A N 1
ATOM 1796 C CA . VAL A 1 212 ? 18.362 -5.086 11.899 1.00 56.31 212 VAL A CA 1
ATOM 1797 C C . VAL A 1 212 ? 19.781 -5.193 11.358 1.00 56.31 212 VAL A C 1
ATOM 1799 O O . VAL A 1 212 ? 20.745 -4.805 12.015 1.00 56.31 212 VAL A O 1
ATOM 1802 N N . LEU A 1 213 ? 19.913 -5.725 10.146 1.00 50.88 213 LEU A N 1
ATOM 1803 C CA . LEU A 1 213 ? 21.181 -5.739 9.428 1.00 50.88 213 LEU A CA 1
ATOM 1804 C C . LEU A 1 213 ? 21.444 -4.343 8.862 1.00 50.88 213 LEU A C 1
ATOM 1806 O O . LEU A 1 213 ? 20.694 -3.860 8.015 1.00 50.88 213 LEU A O 1
ATOM 1810 N N . SER A 1 214 ? 22.514 -3.708 9.326 1.00 48.47 214 SER A N 1
ATOM 1811 C CA . SER A 1 214 ? 23.032 -2.460 8.773 1.00 48.47 214 SER A CA 1
ATOM 1812 C C . SER A 1 214 ? 24.506 -2.664 8.456 1.00 48.47 214 SER A C 1
ATOM 1814 O O . SER A 1 214 ? 25.280 -3.021 9.340 1.00 48.47 214 SER A O 1
ATOM 1816 N N . SER A 1 215 ? 24.896 -2.484 7.192 1.00 47.88 215 SER A N 1
ATOM 1817 C CA . SER A 1 215 ? 26.306 -2.493 6.766 1.00 47.88 215 SER A CA 1
ATOM 1818 C C . SER A 1 215 ? 27.112 -3.708 7.264 1.00 47.88 215 SER A C 1
ATOM 1820 O O . SER A 1 215 ? 28.202 -3.556 7.810 1.00 47.88 215 SER A O 1
ATOM 1822 N N . ASN A 1 216 ? 26.569 -4.922 7.098 1.00 48.59 216 ASN A N 1
ATOM 1823 C CA . ASN A 1 216 ? 27.143 -6.197 7.573 1.00 48.59 216 ASN A CA 1
ATOM 1824 C C . ASN A 1 216 ? 27.303 -6.342 9.100 1.00 48.59 216 ASN A C 1
ATOM 1826 O O . ASN A 1 216 ? 27.956 -7.279 9.560 1.00 48.59 216 ASN A O 1
ATOM 1830 N N . GLN A 1 217 ? 26.676 -5.477 9.896 1.00 34.91 217 GLN A N 1
ATOM 1831 C CA . GLN A 1 217 ? 26.576 -5.627 11.344 1.00 34.91 217 GLN A CA 1
ATOM 1832 C C . GLN A 1 217 ? 25.120 -5.832 11.754 1.00 34.91 217 GLN A C 1
ATOM 1834 O O . GLN A 1 217 ? 24.195 -5.227 11.208 1.00 34.91 217 GLN A O 1
ATOM 1839 N N . VAL A 1 218 ? 24.919 -6.717 12.728 1.00 49.12 218 VAL A N 1
ATOM 1840 C CA . VAL A 1 218 ? 23.620 -6.905 13.365 1.00 49.12 218 VAL A CA 1
ATOM 1841 C C . VAL A 1 218 ? 23.475 -5.839 14.444 1.00 49.12 218 VAL A C 1
ATOM 1843 O O . VAL A 1 218 ? 24.183 -5.874 15.448 1.00 49.12 218 VAL A O 1
ATOM 1846 N N . ILE A 1 219 ? 22.568 -4.891 14.235 1.00 52.00 219 ILE A N 1
ATOM 1847 C CA . ILE A 1 219 ? 22.255 -3.837 15.201 1.00 52.00 219 ILE A CA 1
ATOM 1848 C C . ILE A 1 219 ? 20.897 -4.156 15.832 1.00 52.00 219 ILE A C 1
ATOM 1850 O O . ILE A 1 219 ? 19.969 -4.590 15.149 1.00 52.00 219 ILE A O 1
ATOM 1854 N N . HIS A 1 220 ? 20.756 -3.930 17.139 1.00 49.22 220 HIS A N 1
ATOM 1855 C CA . HIS A 1 220 ? 19.440 -3.917 17.774 1.00 49.22 220 HIS A CA 1
ATOM 1856 C C . HIS A 1 220 ? 18.621 -2.756 17.198 1.00 49.22 220 HIS A C 1
ATOM 1858 O O . HIS A 1 220 ? 18.946 -1.589 17.410 1.00 49.22 220 HIS A O 1
ATOM 1864 N N . GLY A 1 221 ? 17.575 -3.078 16.447 1.00 58.03 221 GLY A N 1
ATOM 1865 C CA . GLY A 1 221 ? 16.632 -2.114 15.896 1.00 58.03 221 GLY A CA 1
ATOM 1866 C C . GLY A 1 221 ? 15.199 -2.529 16.192 1.00 58.03 221 GLY A C 1
ATOM 1867 O O . GLY A 1 221 ? 14.944 -3.378 17.043 1.00 58.03 221 GLY A O 1
ATOM 1868 N N . TYR A 1 222 ? 14.247 -1.925 15.490 1.00 66.25 222 TYR A N 1
ATOM 1869 C CA . TYR A 1 222 ? 12.837 -2.273 15.618 1.00 66.25 222 TYR A CA 1
ATOM 1870 C C . TYR A 1 222 ? 12.254 -2.611 14.259 1.00 66.25 222 TYR A C 1
ATOM 1872 O O . TYR A 1 222 ? 12.489 -1.896 13.279 1.00 66.25 222 TYR A O 1
ATOM 1880 N N . LYS A 1 223 ? 11.453 -3.677 14.195 1.00 72.69 223 LYS A N 1
ATOM 1881 C CA . LYS A 1 223 ? 10.766 -4.025 12.953 1.00 72.69 223 LYS A CA 1
ATOM 1882 C C . LYS A 1 223 ? 9.614 -3.048 12.714 1.00 72.69 223 LYS A C 1
ATOM 1884 O O . LYS A 1 223 ? 8.749 -2.913 13.587 1.00 72.69 223 LYS A O 1
ATOM 1889 N N . PRO A 1 224 ? 9.543 -2.392 11.544 1.00 76.50 224 PRO A N 1
ATOM 1890 C CA . PRO A 1 224 ? 8.370 -1.611 11.198 1.00 76.50 224 PRO A CA 1
ATOM 1891 C C . PRO A 1 224 ? 7.171 -2.542 10.998 1.00 76.50 224 PRO A C 1
ATOM 1893 O O . PRO A 1 224 ? 7.234 -3.500 10.222 1.00 76.50 224 PRO A O 1
ATOM 1896 N N . ASP A 1 225 ? 6.064 -2.232 11.661 1.00 85.94 225 ASP A N 1
ATOM 1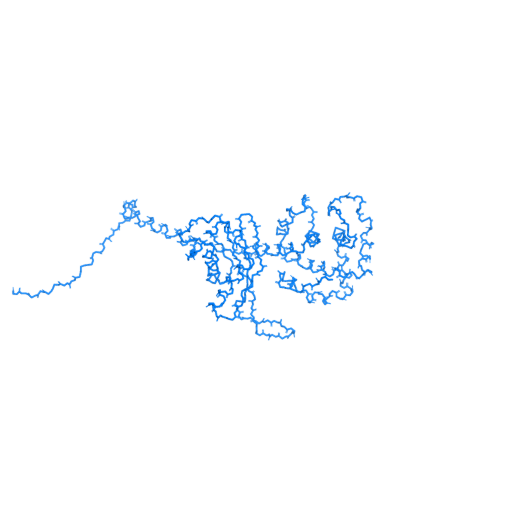897 C CA . ASP A 1 225 ? 4.768 -2.861 11.451 1.00 85.94 225 ASP A CA 1
ATOM 1898 C C . ASP A 1 225 ? 3.789 -1.892 10.784 1.00 85.94 225 ASP A C 1
ATOM 1900 O O . ASP A 1 225 ? 3.902 -0.664 10.867 1.00 85.94 225 ASP A O 1
ATOM 1904 N N . TRP A 1 226 ? 2.824 -2.485 10.091 1.00 91.12 226 TRP A N 1
ATOM 1905 C CA . TRP A 1 226 ? 1.752 -1.779 9.413 1.00 91.12 226 TRP A CA 1
ATOM 1906 C C . TRP A 1 226 ? 0.463 -1.938 10.198 1.00 91.12 226 TRP A C 1
ATOM 1908 O O . TRP A 1 226 ? -0.029 -3.058 10.366 1.00 91.12 226 TRP A O 1
ATOM 1918 N N . ILE A 1 227 ? -0.102 -0.800 10.581 1.00 93.94 227 ILE A N 1
ATOM 1919 C CA . ILE A 1 227 ? -1.457 -0.678 11.097 1.00 93.94 227 ILE A CA 1
ATOM 1920 C C . ILE A 1 227 ? -2.319 -0.173 9.939 1.00 93.94 227 ILE A C 1
ATOM 1922 O O . ILE A 1 227 ? -2.119 0.937 9.441 1.00 93.94 227 ILE A O 1
ATOM 1926 N N . ILE A 1 228 ? -3.249 -1.011 9.486 1.00 95.31 228 ILE A N 1
ATOM 1927 C CA . ILE A 1 228 ? -4.196 -0.682 8.420 1.00 95.31 228 ILE A CA 1
ATOM 1928 C C . ILE A 1 228 ? -5.587 -0.585 9.039 1.00 95.31 228 ILE A C 1
ATOM 1930 O O . ILE A 1 228 ? -6.078 -1.562 9.615 1.00 95.31 228 ILE A O 1
ATOM 1934 N N . LEU A 1 229 ? -6.200 0.590 8.916 1.00 96.56 229 LEU A N 1
ATOM 1935 C CA . LEU A 1 229 ? -7.563 0.859 9.369 1.00 96.56 229 LEU A CA 1
ATOM 1936 C C . LEU A 1 229 ? -8.456 0.980 8.137 1.00 96.56 229 LEU A C 1
ATOM 1938 O O . LEU A 1 229 ? -8.245 1.865 7.318 1.00 96.56 229 LEU A O 1
ATOM 1942 N N . ASP A 1 230 ? -9.434 0.099 7.998 1.00 95.12 230 ASP A N 1
ATOM 1943 C CA . ASP A 1 230 ? -10.412 0.114 6.912 1.00 95.12 230 ASP A CA 1
ATOM 1944 C C . ASP A 1 230 ? -11.770 0.555 7.475 1.00 95.12 230 ASP A C 1
ATOM 1946 O O . ASP A 1 230 ? -12.497 -0.232 8.087 1.00 95.12 230 ASP A O 1
ATOM 1950 N N . PHE A 1 231 ? -12.082 1.839 7.318 1.00 96.38 231 PHE A N 1
ATOM 1951 C CA . PHE A 1 231 ? -13.312 2.453 7.808 1.00 96.38 231 PHE A CA 1
ATOM 1952 C C . PHE A 1 231 ? -14.442 2.394 6.777 1.00 96.38 231 PHE A C 1
ATOM 1954 O O . PHE A 1 231 ? -14.231 2.564 5.574 1.00 96.38 231 PHE A O 1
ATOM 1961 N N . SER A 1 232 ? -15.674 2.252 7.267 1.00 93.94 232 SER A N 1
ATOM 1962 C CA . SER A 1 232 ? -16.872 2.609 6.501 1.00 93.94 232 SER A CA 1
ATOM 1963 C C . SER A 1 232 ? -16.958 4.128 6.276 1.00 93.94 232 SER A C 1
ATOM 1965 O O . SER A 1 232 ? -16.434 4.915 7.068 1.00 93.94 232 SER A O 1
ATOM 1967 N N . LEU A 1 233 ? -17.670 4.569 5.229 1.00 91.19 233 LEU A N 1
ATOM 1968 C CA . LEU A 1 233 ? -17.853 6.003 4.918 1.00 91.19 233 LEU A CA 1
ATOM 1969 C C . LEU A 1 233 ? -18.455 6.824 6.061 1.00 91.19 233 LEU A C 1
ATOM 1971 O O . LEU A 1 233 ? -18.222 8.025 6.156 1.00 91.19 233 LEU A O 1
ATOM 1975 N N . ASN A 1 234 ? -19.255 6.190 6.909 1.00 90.38 234 ASN A N 1
ATOM 1976 C CA . ASN A 1 234 ? -19.917 6.830 8.035 1.00 90.38 234 ASN A CA 1
ATOM 1977 C C . ASN A 1 234 ? -19.150 6.670 9.358 1.00 90.38 234 ASN A C 1
ATOM 1979 O O . ASN A 1 234 ? -19.702 7.035 10.392 1.00 90.38 234 ASN A O 1
ATOM 1983 N N . SER A 1 235 ? -17.938 6.097 9.316 1.00 92.06 235 SER A N 1
ATOM 1984 C CA . SER A 1 235 ? -17.044 5.810 10.451 1.00 92.06 235 SER A CA 1
ATOM 1985 C C . SER A 1 235 ? -17.633 4.974 11.588 1.00 92.06 235 SER A C 1
ATOM 1987 O O . SER A 1 235 ? -17.033 4.876 12.657 1.00 92.06 235 SER A O 1
ATOM 1989 N N . ASN A 1 236 ? -18.772 4.311 11.368 1.00 92.88 236 ASN A N 1
ATOM 1990 C CA . ASN A 1 236 ? -19.401 3.467 12.382 1.00 92.88 236 ASN A CA 1
ATOM 1991 C C . ASN A 1 236 ? -18.785 2.064 12.483 1.00 92.88 236 ASN A C 1
ATOM 1993 O O . ASN A 1 236 ? -19.006 1.376 13.476 1.00 92.88 236 ASN A O 1
ATOM 1997 N N . GLN A 1 237 ? -18.018 1.642 11.480 1.00 93.69 237 GLN A N 1
ATOM 1998 C CA . GLN A 1 237 ? -17.364 0.345 11.420 1.00 93.69 237 GLN A CA 1
ATOM 1999 C C . GLN A 1 237 ? -15.912 0.540 11.002 1.00 93.69 237 GLN A C 1
ATOM 2001 O O . GLN A 1 237 ? -15.611 1.307 10.086 1.00 93.69 237 GLN A O 1
ATOM 2006 N N . VAL A 1 238 ? -15.021 -0.211 11.640 1.00 96.38 238 VAL A N 1
ATOM 2007 C CA . VAL A 1 238 ? -13.614 -0.286 11.265 1.00 96.38 238 VAL A CA 1
ATOM 2008 C C . VAL A 1 238 ? -13.162 -1.739 11.226 1.00 96.38 238 VAL A C 1
ATOM 2010 O O . VAL A 1 238 ? -13.427 -2.533 12.127 1.00 96.38 238 VAL A O 1
ATOM 2013 N N . ASN A 1 239 ? -12.475 -2.097 10.156 1.00 94.00 239 ASN A N 1
ATOM 2014 C CA . ASN A 1 239 ? -11.749 -3.343 10.027 1.00 94.00 239 ASN A CA 1
ATOM 2015 C C . ASN A 1 239 ? -10.270 -3.051 10.305 1.00 94.00 239 ASN A C 1
ATOM 2017 O O . ASN A 1 239 ? -9.696 -2.126 9.734 1.00 94.00 239 ASN A O 1
ATOM 2021 N N . LEU A 1 240 ? -9.643 -3.831 11.180 1.00 94.62 240 LEU A N 1
ATOM 2022 C CA . LEU A 1 240 ? -8.262 -3.623 11.606 1.00 94.62 240 LEU A CA 1
ATOM 2023 C C . LEU A 1 240 ? -7.362 -4.746 11.115 1.00 94.62 240 LEU A C 1
ATOM 2025 O O . LEU A 1 240 ? -7.648 -5.923 11.350 1.00 94.62 240 LEU A O 1
ATOM 2029 N N . CYS A 1 241 ? -6.237 -4.370 10.515 1.00 92.75 241 CYS A N 1
ATOM 2030 C CA . CYS A 1 241 ? -5.115 -5.268 10.300 1.00 92.75 241 CYS A CA 1
ATOM 2031 C C . CYS A 1 241 ? -3.850 -4.692 10.943 1.00 92.75 241 CYS A C 1
ATOM 2033 O O . CYS A 1 241 ? -3.293 -3.700 10.478 1.00 92.75 241 CYS A O 1
ATOM 2035 N N . THR A 1 242 ? -3.406 -5.321 12.025 1.00 90.75 242 THR A N 1
ATOM 2036 C CA . THR A 1 242 ? -2.212 -4.962 12.799 1.00 90.75 242 THR A CA 1
ATOM 2037 C C . THR A 1 242 ? -1.819 -6.162 13.657 1.00 90.75 242 THR A C 1
ATOM 2039 O O . THR A 1 242 ? -2.695 -6.953 14.022 1.00 90.75 242 THR A O 1
ATOM 2042 N N . LYS A 1 243 ? -0.536 -6.304 14.013 1.00 87.69 243 LYS A N 1
ATOM 2043 C CA . LYS A 1 243 ? -0.133 -7.302 15.016 1.00 87.69 243 LYS A CA 1
ATOM 2044 C C . LYS A 1 243 ? -0.704 -6.978 16.398 1.00 87.69 243 LYS A C 1
ATOM 2046 O O . LYS A 1 243 ? -1.108 -7.878 17.127 1.00 87.69 243 LYS A O 1
ATOM 2051 N N . ASN A 1 244 ? -0.757 -5.692 16.754 1.00 89.00 244 ASN A N 1
ATOM 2052 C CA . ASN A 1 244 ? -1.268 -5.225 18.040 1.00 89.00 244 ASN A CA 1
ATOM 2053 C C . ASN A 1 244 ? -2.669 -4.621 17.867 1.00 89.00 244 ASN A C 1
ATOM 2055 O O . ASN A 1 244 ? -2.825 -3.424 17.608 1.00 89.00 244 ASN A O 1
ATOM 2059 N N . LEU A 1 245 ? -3.693 -5.469 18.016 1.00 89.69 245 LEU A N 1
ATOM 2060 C CA . LEU A 1 245 ? -5.100 -5.075 17.878 1.00 89.69 245 LEU A CA 1
ATOM 2061 C C . LEU A 1 245 ? -5.517 -4.001 18.885 1.00 89.69 245 LEU A C 1
ATOM 2063 O O . LEU A 1 245 ? -6.273 -3.109 18.515 1.00 89.69 245 LEU A O 1
ATOM 2067 N N . LYS A 1 246 ? -5.015 -4.056 20.125 1.00 90.94 246 LYS A N 1
ATOM 2068 C CA . LYS A 1 246 ? -5.332 -3.061 21.159 1.00 90.94 246 LYS A CA 1
ATOM 2069 C C . LYS A 1 246 ? -4.903 -1.665 20.703 1.00 90.94 246 LYS A C 1
ATOM 2071 O O . LYS A 1 246 ? -5.718 -0.751 20.692 1.00 90.94 246 LYS A O 1
ATOM 2076 N N . ARG A 1 247 ? -3.665 -1.536 20.223 1.00 91.06 247 ARG A N 1
ATOM 2077 C CA . ARG A 1 247 ? -3.133 -0.270 19.702 1.00 91.06 247 ARG A CA 1
ATOM 2078 C C . ARG A 1 247 ? -3.896 0.209 18.465 1.00 91.06 247 ARG A C 1
ATOM 2080 O O . ARG A 1 247 ? -4.239 1.381 18.364 1.00 91.06 247 ARG A O 1
ATOM 2087 N N . GLY A 1 248 ? -4.197 -0.699 17.532 1.00 93.31 248 GLY A N 1
ATOM 2088 C CA . GLY A 1 248 ? -5.018 -0.365 16.363 1.00 93.31 248 GLY A CA 1
ATOM 2089 C C . GLY A 1 248 ? -6.404 0.164 16.749 1.00 93.31 248 GLY A C 1
ATOM 2090 O O . GLY A 1 248 ? -6.879 1.124 16.146 1.00 93.31 248 GLY A O 1
ATOM 2091 N N . LEU A 1 249 ? -7.023 -0.422 17.780 1.00 95.00 249 LEU A N 1
ATOM 2092 C CA . LEU A 1 249 ? -8.306 0.029 18.323 1.00 95.00 249 LEU A CA 1
ATOM 2093 C C . LEU A 1 249 ? -8.211 1.386 19.008 1.00 95.00 249 LEU A C 1
ATOM 2095 O O . LEU A 1 249 ? -9.083 2.214 18.786 1.00 95.00 249 LEU A O 1
ATOM 2099 N N . GLU A 1 250 ? -7.175 1.632 19.808 1.00 95.44 250 GLU A N 1
ATOM 2100 C CA . GLU A 1 250 ? -6.954 2.935 20.449 1.00 95.44 250 GLU A CA 1
ATOM 2101 C C . GLU A 1 250 ? -6.864 4.051 19.405 1.00 95.44 250 GLU A C 1
ATOM 2103 O O . GLU A 1 250 ? -7.571 5.051 19.512 1.00 95.44 250 GLU A O 1
ATOM 2108 N N . ILE A 1 251 ? -6.078 3.847 18.343 1.00 96.12 251 ILE A N 1
ATOM 2109 C CA . ILE A 1 251 ? -5.969 4.818 17.247 1.00 96.12 251 ILE A CA 1
ATOM 2110 C C . ILE A 1 251 ? -7.325 4.998 16.549 1.00 96.12 251 ILE A C 1
ATOM 2112 O O . ILE A 1 251 ? -7.755 6.129 16.320 1.00 96.12 251 ILE A O 1
ATOM 2116 N N . ALA A 1 252 ? -8.030 3.906 16.234 1.00 97.25 252 ALA A N 1
ATOM 2117 C CA . ALA A 1 252 ? -9.339 3.987 15.589 1.00 97.25 252 ALA A CA 1
ATOM 2118 C C . ALA A 1 252 ? -10.381 4.718 16.459 1.00 97.25 252 ALA A C 1
ATOM 2120 O O . ALA A 1 252 ? -11.132 5.550 15.944 1.00 97.25 252 ALA A O 1
ATOM 2121 N N . ASN A 1 253 ? -10.388 4.458 17.770 1.00 96.75 253 ASN A N 1
ATOM 2122 C CA . ASN A 1 253 ? -11.230 5.143 18.749 1.00 96.75 253 ASN A CA 1
ATOM 2123 C C . ASN A 1 253 ? -10.918 6.640 18.784 1.00 96.75 253 ASN A C 1
ATOM 2125 O O . ASN A 1 253 ? -11.848 7.444 18.751 1.00 96.75 253 ASN A O 1
ATOM 2129 N N . SER A 1 254 ? -9.640 7.031 18.792 1.00 96.62 254 SER A N 1
ATOM 2130 C CA . SER A 1 254 ? -9.234 8.442 18.767 1.00 96.62 254 SER A CA 1
ATOM 2131 C C . SER A 1 254 ? -9.697 9.151 17.492 1.00 96.62 254 SER A C 1
ATOM 2133 O O . SER A 1 254 ? -10.236 10.257 17.567 1.00 96.62 254 SER A O 1
ATOM 2135 N N . ILE A 1 255 ? -9.573 8.500 16.329 1.00 96.75 255 ILE A N 1
ATOM 2136 C CA . ILE A 1 255 ? -10.050 9.042 15.045 1.00 96.75 255 ILE A CA 1
ATOM 2137 C C . ILE A 1 255 ? -11.567 9.250 15.065 1.00 96.75 255 ILE A C 1
ATOM 2139 O O . ILE A 1 255 ? -12.041 10.352 14.776 1.00 96.75 255 ILE A O 1
ATOM 2143 N N . ALA A 1 256 ? -12.332 8.221 15.438 1.00 95.88 256 ALA A N 1
ATOM 2144 C CA . ALA A 1 256 ? -13.786 8.325 15.517 1.00 95.88 256 ALA A CA 1
ATOM 2145 C C . ALA A 1 256 ? -14.214 9.374 16.553 1.00 95.88 256 ALA A C 1
ATOM 2147 O O . ALA A 1 256 ? -15.075 10.207 16.267 1.00 95.88 256 ALA A O 1
ATOM 2148 N N . SER A 1 257 ? -13.567 9.401 17.720 1.00 95.31 257 SER A N 1
ATOM 2149 C CA . SER A 1 257 ? -13.902 10.346 18.787 1.00 95.31 257 SER A CA 1
ATOM 2150 C C . SER A 1 257 ? -13.687 11.793 18.361 1.00 95.31 257 SER A C 1
ATOM 2152 O O . SER A 1 257 ? -14.519 12.662 18.634 1.00 95.31 257 SER A O 1
ATOM 2154 N N . ARG A 1 258 ? -12.597 12.053 17.628 1.00 94.94 258 ARG A N 1
ATOM 2155 C CA . ARG A 1 258 ? -12.304 13.375 17.070 1.00 94.94 258 ARG A CA 1
ATOM 2156 C C . ARG A 1 258 ? -13.333 13.783 16.014 1.00 94.94 258 ARG A C 1
ATOM 2158 O O . ARG A 1 258 ? -13.812 14.915 16.055 1.00 94.94 258 ARG A O 1
ATOM 2165 N N . TYR A 1 259 ? -13.718 12.869 15.123 1.00 95.19 259 TYR A N 1
ATOM 2166 C CA . TYR A 1 259 ? -14.737 13.129 14.100 1.00 95.19 259 TYR A CA 1
ATOM 2167 C C . TYR A 1 259 ? -16.112 13.437 14.712 1.00 95.19 259 TYR A C 1
ATOM 2169 O O . TYR A 1 259 ? -16.736 14.454 14.383 1.00 95.19 259 TYR A O 1
ATOM 2177 N N . PHE A 1 260 ? -16.570 12.602 15.647 1.00 94.25 260 PHE A N 1
ATOM 2178 C CA . PHE A 1 260 ? -17.872 12.755 16.301 1.00 94.25 260 PHE A CA 1
ATOM 2179 C C . PHE A 1 260 ? -17.893 13.817 17.412 1.00 94.25 260 PHE A C 1
ATOM 2181 O O . PHE A 1 260 ? -18.980 14.155 17.874 1.00 94.25 260 PHE A O 1
ATOM 2188 N N . GLN A 1 261 ? -16.736 14.365 17.815 1.00 92.69 261 GLN A N 1
ATOM 2189 C CA . GLN A 1 261 ? -16.593 15.271 18.972 1.00 92.69 261 GLN A CA 1
ATOM 2190 C C . GLN A 1 261 ? -17.181 14.684 20.266 1.00 92.69 261 GLN A C 1
ATOM 2192 O O . GLN A 1 261 ? -17.759 15.384 21.095 1.00 92.69 261 GLN A O 1
ATOM 2197 N N . ARG A 1 262 ? -17.044 13.370 20.433 1.00 92.62 262 ARG A N 1
ATOM 2198 C CA . ARG A 1 262 ? -17.524 12.619 21.592 1.00 92.62 262 ARG A CA 1
ATOM 2199 C C . ARG A 1 262 ? -16.658 11.385 21.752 1.00 92.62 262 ARG A C 1
ATOM 2201 O O . ARG A 1 262 ? -16.261 10.804 20.752 1.00 92.62 262 ARG A O 1
ATOM 2208 N N . GLU A 1 263 ? -16.423 10.949 22.982 1.00 93.94 263 GLU A N 1
ATOM 2209 C CA . GLU A 1 263 ? -15.756 9.675 23.237 1.00 93.94 263 GLU A CA 1
ATOM 2210 C C . GLU A 1 263 ? -16.494 8.511 22.549 1.00 93.94 263 GLU A C 1
ATOM 2212 O O . GLU A 1 263 ? -17.687 8.279 22.772 1.00 93.94 263 GLU A O 1
ATOM 2217 N N . CYS A 1 264 ? -15.777 7.812 21.672 1.00 94.56 264 CYS A N 1
ATOM 2218 C CA . CYS A 1 264 ? -16.263 6.704 20.864 1.00 94.56 264 CYS A CA 1
ATOM 2219 C C . CYS A 1 264 ? -15.412 5.463 21.133 1.00 94.56 264 CYS A C 1
ATOM 2221 O O . CYS A 1 264 ? -14.184 5.537 21.180 1.00 94.56 264 CYS A O 1
ATOM 2223 N N . SER A 1 265 ? -16.066 4.308 21.256 1.00 94.81 265 SER A N 1
ATOM 2224 C CA . SER A 1 265 ? -15.391 3.023 21.439 1.00 94.81 265 SER A CA 1
ATOM 2225 C C . SER A 1 265 ? -15.892 1.987 20.441 1.00 94.81 265 SER A C 1
ATOM 2227 O O . SER A 1 265 ? -17.091 1.737 20.307 1.00 94.81 265 SER A O 1
ATOM 2229 N N . PHE A 1 266 ? -14.952 1.371 19.733 1.00 95.38 266 PHE A N 1
ATOM 2230 C CA . PHE A 1 266 ? -15.196 0.232 18.868 1.00 95.38 266 PHE A CA 1
ATOM 2231 C C . PHE A 1 266 ? -15.219 -1.066 19.679 1.00 95.38 266 PHE A C 1
ATOM 2233 O O . PHE A 1 266 ? -14.306 -1.357 20.453 1.00 95.38 266 PHE A O 1
ATOM 2240 N N . ILE A 1 267 ? -16.249 -1.880 19.458 1.00 91.81 267 ILE A N 1
ATOM 2241 C CA . ILE A 1 267 ? -16.386 -3.224 20.020 1.00 91.81 267 ILE A CA 1
ATOM 2242 C C . ILE A 1 267 ? -16.274 -4.268 18.915 1.00 91.81 267 ILE A C 1
ATOM 2244 O O . ILE A 1 267 ? -16.641 -4.031 17.764 1.00 91.81 267 ILE A O 1
ATOM 2248 N N . ASN A 1 268 ? -15.739 -5.442 19.253 1.00 87.06 268 ASN A N 1
ATOM 2249 C CA . ASN A 1 268 ? -15.586 -6.523 18.284 1.00 87.06 268 ASN A CA 1
ATOM 2250 C C . ASN A 1 268 ? -16.967 -6.963 17.778 1.00 87.06 268 ASN A C 1
ATOM 2252 O O . ASN A 1 268 ? -17.833 -7.321 18.582 1.00 87.06 268 ASN A O 1
ATOM 2256 N N . LEU A 1 269 ? -17.153 -6.982 16.455 1.00 80.44 269 LEU A N 1
ATOM 2257 C CA . LEU A 1 269 ? -18.427 -7.343 15.827 1.00 80.44 269 LEU A CA 1
ATOM 2258 C C . LEU A 1 269 ? -18.887 -8.751 16.251 1.00 80.44 269 LEU A C 1
ATOM 2260 O O . LEU A 1 269 ? -20.071 -8.988 16.490 1.00 80.44 269 LEU A O 1
ATOM 2264 N N . ARG A 1 270 ? -17.941 -9.686 16.435 1.00 70.38 270 ARG A N 1
ATOM 2265 C CA . ARG A 1 270 ? -18.241 -11.047 16.914 1.00 70.38 270 ARG A CA 1
ATOM 2266 C C . ARG A 1 270 ? -18.814 -11.046 18.331 1.00 70.38 270 ARG A C 1
ATOM 2268 O O . ARG A 1 270 ? -19.644 -11.893 18.648 1.00 70.38 270 ARG A O 1
ATOM 2275 N N . ASN A 1 271 ? -18.389 -10.108 19.176 1.00 62.25 271 ASN A N 1
ATOM 2276 C CA . ASN A 1 271 ? -18.876 -10.004 20.550 1.00 62.25 271 ASN A CA 1
ATOM 2277 C C . ASN A 1 271 ? -20.268 -9.371 20.598 1.00 62.25 271 ASN A C 1
ATOM 2279 O O . ASN A 1 271 ? -21.082 -9.810 21.402 1.00 62.25 271 ASN A O 1
ATOM 2283 N N . GLN A 1 272 ? -20.574 -8.409 19.721 1.00 61.12 272 GLN A N 1
ATOM 2284 C CA . GLN A 1 272 ? -21.907 -7.801 19.663 1.00 61.12 272 GLN A CA 1
ATOM 2285 C C . GLN A 1 272 ? -22.982 -8.843 19.329 1.00 61.12 272 GLN A C 1
ATOM 2287 O O . GLN A 1 272 ? -23.996 -8.910 20.020 1.00 61.12 272 GLN A O 1
ATOM 2292 N N . ASN A 1 273 ? -22.725 -9.713 18.346 1.00 63.12 273 ASN A N 1
ATOM 2293 C CA . ASN A 1 273 ? -23.659 -10.785 17.998 1.00 63.12 273 ASN A CA 1
ATOM 2294 C C . ASN A 1 273 ? -23.823 -11.800 19.131 1.00 63.12 273 ASN A C 1
ATOM 2296 O O . ASN A 1 273 ? -24.946 -12.199 19.408 1.00 63.12 273 ASN A O 1
ATOM 2300 N N . LYS A 1 274 ? -22.747 -12.169 19.839 1.00 62.47 274 LYS A N 1
ATOM 2301 C CA . LYS A 1 274 ? -22.853 -13.062 21.004 1.00 62.47 274 LYS A CA 1
ATOM 2302 C C . LYS A 1 274 ? -23.630 -12.426 22.151 1.00 62.47 274 LYS A C 1
ATOM 2304 O O . LYS A 1 274 ? -24.471 -13.088 22.736 1.00 62.47 274 LYS A O 1
ATOM 2309 N N . VAL A 1 275 ? -23.385 -11.155 22.465 1.00 67.75 275 VAL A N 1
ATOM 2310 C CA . VAL A 1 275 ? -24.118 -10.442 23.525 1.00 67.75 275 VAL A CA 1
ATOM 2311 C C . VAL A 1 275 ? -25.590 -10.291 23.153 1.00 67.75 275 VAL A C 1
ATOM 2313 O O . VAL A 1 275 ? -26.443 -10.516 24.004 1.00 67.75 275 VAL A O 1
ATOM 2316 N N . ALA A 1 276 ? -25.899 -9.961 21.896 1.00 68.94 276 ALA A N 1
ATOM 2317 C CA . ALA A 1 276 ? -27.272 -9.901 21.408 1.00 68.94 276 ALA A CA 1
ATOM 2318 C C . ALA A 1 276 ? -27.945 -11.278 21.476 1.00 68.94 276 ALA A C 1
ATOM 2320 O O . ALA A 1 276 ? -29.015 -11.386 22.055 1.00 68.94 276 ALA A O 1
ATOM 2321 N N . GLN A 1 277 ? -27.286 -12.335 20.992 1.00 68.00 277 GLN A N 1
ATOM 2322 C CA . GLN A 1 277 ? -27.789 -13.710 21.063 1.00 68.00 277 GLN A CA 1
ATOM 2323 C C . GLN A 1 277 ? -28.004 -14.176 22.504 1.00 68.00 277 GLN A C 1
ATOM 2325 O O . GLN A 1 277 ? -29.054 -14.727 22.802 1.00 68.00 277 GLN A O 1
ATOM 2330 N N . VAL A 1 278 ? -27.057 -13.918 23.412 1.00 79.06 278 VAL A N 1
ATOM 2331 C CA . VAL A 1 278 ? -27.190 -14.247 24.839 1.00 79.06 278 VAL A CA 1
ATOM 2332 C C . VAL A 1 278 ? -28.311 -13.431 25.479 1.00 79.06 278 VAL A C 1
ATOM 2334 O O . VAL A 1 278 ? -29.096 -13.980 26.241 1.00 79.06 278 VAL A O 1
ATOM 2337 N N . ARG A 1 279 ? -28.437 -12.138 25.164 1.00 78.69 279 ARG A N 1
ATOM 2338 C CA . ARG A 1 279 ? -29.516 -11.290 25.688 1.00 78.69 279 ARG A CA 1
ATOM 2339 C C . ARG A 1 279 ? -30.882 -11.761 25.195 1.00 78.69 279 ARG A C 1
ATOM 2341 O O . ARG A 1 279 ? -31.788 -11.869 26.013 1.00 78.69 279 ARG A O 1
ATOM 2348 N N . THR A 1 280 ? -31.023 -12.037 23.901 1.00 78.38 280 THR A N 1
ATOM 2349 C CA . THR A 1 280 ? -32.244 -12.596 23.306 1.00 78.38 280 THR A CA 1
ATOM 2350 C C . THR A 1 280 ? -32.571 -13.929 23.955 1.00 78.38 280 THR A C 1
ATOM 2352 O O . THR A 1 280 ? -33.645 -14.063 24.514 1.00 78.38 280 THR A O 1
ATOM 2355 N N . PHE A 1 281 ? -31.606 -14.844 24.039 1.00 79.19 281 PHE A N 1
ATOM 2356 C CA . PHE A 1 281 ? -31.780 -16.129 24.709 1.00 79.19 281 PHE A CA 1
ATOM 2357 C C . PHE A 1 281 ? -32.235 -15.990 26.170 1.00 79.19 281 PHE A C 1
ATOM 2359 O O . PHE A 1 281 ? -33.185 -16.649 26.580 1.00 79.19 281 PHE A O 1
ATOM 2366 N N . LEU A 1 282 ? -31.606 -15.112 26.961 1.00 83.38 282 LEU A N 1
ATOM 2367 C CA . LEU A 1 282 ? -32.011 -14.864 28.349 1.00 83.38 282 LEU A CA 1
ATOM 2368 C C . LEU A 1 282 ? -33.412 -14.249 28.431 1.00 83.38 282 LEU A C 1
ATOM 2370 O O . LEU A 1 282 ? -34.182 -14.605 29.316 1.00 83.38 282 LEU A O 1
ATOM 2374 N N . THR A 1 283 ? -33.751 -13.355 27.505 1.00 82.69 283 THR A N 1
ATOM 2375 C CA . THR A 1 283 ? -35.078 -12.730 27.428 1.00 82.69 283 THR A CA 1
ATOM 2376 C C . THR A 1 283 ? -36.133 -13.772 27.067 1.00 82.69 283 THR A C 1
ATOM 2378 O O . THR A 1 283 ? -37.167 -13.829 27.722 1.00 82.69 283 THR A O 1
ATOM 2381 N N . ASP A 1 284 ? -35.849 -14.643 26.104 1.00 82.19 284 ASP A N 1
ATOM 2382 C CA . ASP A 1 284 ? -36.728 -15.733 25.686 1.00 82.19 284 ASP A CA 1
ATOM 2383 C C . ASP A 1 284 ? -36.915 -16.765 26.804 1.00 82.19 284 ASP A C 1
ATOM 2385 O O . ASP A 1 284 ? -38.022 -17.264 26.996 1.00 82.19 284 ASP A O 1
ATOM 2389 N N . CYS A 1 285 ? -35.869 -17.040 27.592 1.00 80.94 285 CYS A N 1
ATOM 2390 C CA . CYS A 1 285 ? -35.993 -17.852 28.801 1.00 80.94 285 CYS A CA 1
ATOM 2391 C C . CYS A 1 285 ? -36.920 -17.173 29.823 1.00 80.94 285 CYS A C 1
ATOM 2393 O O . CYS A 1 285 ? -37.824 -17.823 30.340 1.00 80.94 285 CYS A O 1
ATOM 2395 N N . VAL A 1 286 ? -36.726 -15.874 30.106 1.00 81.62 286 VAL A N 1
ATOM 2396 C CA . VAL A 1 286 ? -37.538 -15.114 31.085 1.00 81.62 286 VAL A CA 1
ATOM 2397 C C . VAL A 1 286 ? -39.012 -15.053 30.682 1.00 81.62 286 VAL A C 1
ATOM 2399 O O . VAL A 1 286 ? -39.877 -15.096 31.549 1.00 81.62 286 VAL A O 1
ATOM 2402 N N . HIS A 1 287 ? -39.304 -14.976 29.384 1.00 82.31 287 HIS A N 1
ATOM 2403 C CA . HIS A 1 287 ? -40.670 -14.941 28.856 1.00 82.31 287 HIS A CA 1
ATOM 2404 C C . HIS A 1 287 ? -41.237 -16.340 28.549 1.00 82.31 287 HIS A C 1
ATOM 2406 O O . HIS A 1 287 ? -42.264 -16.438 27.881 1.00 82.31 287 HIS A O 1
ATOM 2412 N N . GLU A 1 288 ? -40.570 -17.412 28.996 1.00 80.69 288 GLU A N 1
ATOM 2413 C CA . GLU A 1 288 ? -40.974 -18.815 28.790 1.00 80.69 288 GLU A CA 1
ATOM 2414 C C . GLU A 1 288 ? -41.193 -19.202 27.311 1.00 80.69 288 GLU A C 1
ATOM 2416 O O . GLU A 1 288 ? -41.914 -20.147 26.983 1.00 80.69 288 GLU A O 1
ATOM 2421 N N . LEU A 1 289 ? -40.538 -18.494 26.386 1.00 76.44 289 LEU A N 1
ATOM 2422 C CA . LEU A 1 289 ? -40.615 -18.763 24.947 1.00 76.44 289 LEU A CA 1
ATOM 2423 C C . LEU A 1 289 ? -39.814 -20.016 24.555 1.00 76.44 289 LEU A C 1
ATOM 2425 O O . LEU A 1 289 ? -40.063 -20.607 23.503 1.00 76.44 289 LEU A O 1
ATOM 2429 N N . ILE A 1 290 ? -38.883 -20.455 25.411 1.00 76.69 290 ILE A N 1
ATOM 2430 C CA . ILE A 1 290 ? -38.090 -21.679 25.245 1.00 76.69 290 ILE A CA 1
ATOM 2431 C C . ILE A 1 290 ? -38.604 -22.741 26.223 1.00 76.69 290 ILE A C 1
ATOM 2433 O O . ILE A 1 290 ? -38.256 -22.746 27.400 1.00 76.69 290 ILE A O 1
ATOM 2437 N N . LYS A 1 291 ? -39.422 -23.670 25.717 1.00 73.56 291 LYS A N 1
ATOM 2438 C CA . LYS A 1 291 ? -40.132 -24.681 26.526 1.00 73.56 291 LYS A CA 1
ATOM 2439 C C . LYS A 1 291 ? -39.219 -25.686 27.241 1.00 73.56 291 LYS A C 1
ATOM 2441 O O . LYS A 1 291 ? -39.627 -26.265 28.244 1.00 73.56 291 LYS A O 1
ATOM 2446 N N . ASP A 1 292 ? -37.995 -25.865 26.749 1.00 76.38 292 ASP A N 1
ATOM 2447 C CA . ASP A 1 292 ? -37.055 -26.877 27.247 1.00 76.38 292 ASP A CA 1
ATOM 2448 C C . ASP A 1 292 ? -36.129 -26.356 28.360 1.00 76.38 292 ASP A C 1
ATOM 2450 O O . ASP A 1 292 ? -35.350 -27.121 28.931 1.00 76.38 292 ASP A O 1
ATOM 2454 N N . ILE A 1 293 ? -36.199 -25.062 28.693 1.00 71.38 293 ILE A N 1
ATOM 2455 C CA . ILE A 1 293 ? -35.331 -24.426 29.689 1.00 71.38 293 ILE A CA 1
ATOM 2456 C C . ILE A 1 293 ? -36.195 -23.797 30.778 1.00 71.38 293 ILE A C 1
ATOM 2458 O O . ILE A 1 293 ? -36.897 -22.819 30.547 1.00 71.38 293 ILE A O 1
ATOM 2462 N N . LYS A 1 294 ? -36.113 -24.339 31.997 1.00 70.12 294 LYS A N 1
ATOM 2463 C CA . LYS A 1 294 ? -36.758 -23.756 33.180 1.00 70.12 294 LYS A CA 1
ATOM 2464 C C . LYS A 1 294 ? -35.792 -22.821 33.899 1.00 70.12 294 LYS A C 1
ATOM 2466 O O . LYS A 1 294 ? -34.763 -23.267 34.405 1.00 70.12 294 LYS A O 1
ATOM 2471 N N . LEU A 1 295 ? -36.135 -21.537 33.978 1.00 69.38 295 LEU A N 1
ATOM 2472 C CA . LEU A 1 295 ? -35.459 -20.594 34.868 1.00 69.38 295 LEU A CA 1
ATOM 2473 C C . LEU A 1 295 ? -35.834 -20.898 36.319 1.00 69.38 295 LEU A C 1
ATOM 2475 O O . LEU A 1 295 ? -37.007 -21.049 36.651 1.00 69.38 295 LEU A O 1
ATOM 2479 N N . ILE A 1 296 ? -34.827 -20.975 37.184 1.00 74.25 296 ILE A N 1
ATOM 2480 C CA . ILE A 1 296 ? -35.004 -21.156 38.624 1.00 74.25 296 ILE A CA 1
ATOM 2481 C C . ILE A 1 296 ? -34.503 -19.882 39.298 1.00 74.25 296 ILE A C 1
ATOM 2483 O O . ILE A 1 296 ? -33.328 -19.533 39.185 1.00 74.25 296 ILE A O 1
ATOM 2487 N N . GLU A 1 297 ? -35.396 -19.176 39.986 1.00 69.00 297 GLU A N 1
ATOM 2488 C CA . GLU A 1 297 ? -35.030 -18.025 40.810 1.00 69.00 297 GLU A CA 1
ATOM 2489 C C . GLU A 1 297 ? -34.413 -18.524 42.126 1.00 69.00 297 GLU A C 1
ATOM 2491 O O . GLU A 1 297 ? -35.066 -19.206 42.918 1.00 69.00 297 GLU A O 1
ATOM 2496 N N . LEU A 1 298 ? -33.145 -18.188 42.374 1.00 65.94 298 LEU A N 1
ATOM 2497 C CA . LEU A 1 298 ? -32.478 -18.475 43.643 1.00 65.94 298 LEU A CA 1
ATOM 2498 C C . LEU A 1 298 ? -32.703 -17.309 44.609 1.00 65.94 298 LEU A C 1
ATOM 2500 O O . LEU A 1 298 ? -32.058 -16.266 44.503 1.00 65.94 298 LEU A O 1
ATOM 2504 N N . LYS A 1 299 ? -33.612 -17.490 45.571 1.00 59.22 299 LYS A N 1
ATOM 2505 C CA . LYS A 1 299 ? -33.803 -16.545 46.677 1.00 59.22 299 LYS A CA 1
ATOM 2506 C C . LYS A 1 299 ? -32.850 -16.878 47.815 1.00 59.22 299 LYS A C 1
ATOM 2508 O O . LYS A 1 299 ? -32.975 -17.916 48.457 1.00 59.22 299 LYS A O 1
ATOM 2513 N N . PHE A 1 300 ? -31.921 -15.970 48.089 1.00 56.50 300 PHE A N 1
ATOM 2514 C CA . PHE A 1 300 ? -31.063 -16.054 49.264 1.00 56.50 300 PHE A CA 1
ATOM 2515 C C . PHE A 1 300 ? -31.748 -15.351 50.433 1.00 56.50 300 PHE A C 1
ATOM 2517 O O . PHE A 1 300 ? -31.864 -14.128 50.457 1.00 56.50 300 PHE A O 1
ATOM 2524 N N . THR A 1 301 ? -32.211 -16.121 51.413 1.00 59.53 301 THR A N 1
ATOM 2525 C CA . THR A 1 301 ? -32.628 -15.576 52.707 1.00 59.53 301 THR A CA 1
ATOM 2526 C C . THR A 1 301 ? -31.398 -15.406 53.590 1.00 59.53 301 THR A C 1
ATOM 2528 O O . THR A 1 301 ? -30.736 -16.389 53.923 1.00 59.53 301 THR A O 1
ATOM 2531 N N . SER A 1 302 ? -31.089 -14.174 53.996 1.00 50.31 302 SER A N 1
ATOM 2532 C CA . SER A 1 302 ? -30.127 -13.942 55.073 1.00 50.31 302 SER A CA 1
ATOM 2533 C C . SER A 1 302 ? -30.706 -14.473 56.387 1.00 50.31 302 SER A C 1
ATOM 2535 O O . SER A 1 302 ? -31.702 -13.945 56.886 1.00 50.31 302 SER A O 1
ATOM 2537 N N . LEU A 1 303 ? -30.087 -15.509 56.951 1.00 47.97 303 LEU A N 1
ATOM 2538 C CA . LEU A 1 303 ? -30.390 -16.008 58.292 1.00 47.97 303 LEU A CA 1
ATOM 2539 C C . LEU A 1 303 ? -29.927 -14.976 59.328 1.00 47.97 303 LEU A C 1
ATOM 2541 O O . LEU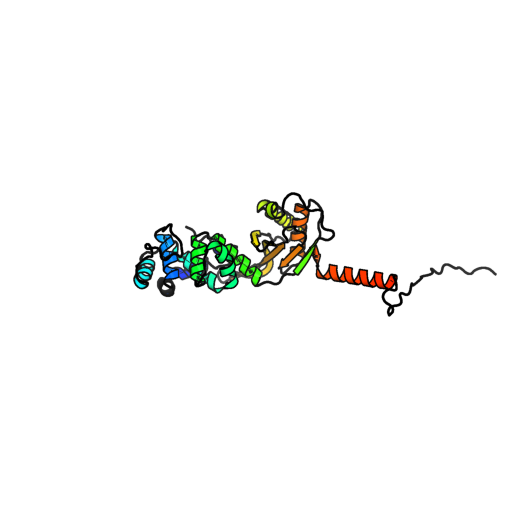 A 1 303 ? -28.800 -15.022 59.803 1.00 47.97 303 LEU A O 1
ATOM 2545 N N . ASN A 1 304 ? -30.814 -14.048 59.675 1.00 49.59 304 ASN A N 1
ATOM 2546 C CA . ASN A 1 304 ? -30.761 -13.320 60.939 1.00 49.59 304 ASN A CA 1
ATOM 2547 C C . ASN A 1 304 ? -32.011 -13.689 61.738 1.00 49.59 304 ASN A C 1
ATOM 2549 O O . ASN A 1 304 ? -32.992 -12.951 61.756 1.00 49.59 304 ASN A O 1
ATOM 2553 N N . GLN A 1 305 ? -31.982 -14.849 62.391 1.00 41.44 305 GLN A N 1
ATOM 2554 C CA . GLN A 1 305 ? -32.873 -15.124 63.512 1.00 41.44 305 GLN A CA 1
ATOM 2555 C C . GLN A 1 305 ? -32.049 -15.704 64.658 1.00 41.44 305 GLN A C 1
ATOM 2557 O O . GLN A 1 305 ? -31.741 -16.891 64.707 1.00 41.44 305 GLN A O 1
ATOM 2562 N N . ALA A 1 306 ? -31.683 -14.808 65.575 1.00 43.97 306 ALA A N 1
ATOM 2563 C CA . ALA A 1 306 ? -31.405 -15.159 66.952 1.00 43.97 306 ALA A CA 1
ATOM 2564 C C . ALA A 1 306 ? -32.683 -15.775 67.540 1.00 43.97 306 ALA A C 1
ATOM 2566 O O . ALA A 1 306 ? -33.681 -15.085 67.731 1.00 43.97 306 ALA A O 1
ATOM 2567 N N . LEU A 1 307 ? -32.650 -17.078 67.801 1.00 35.66 307 LEU A N 1
ATOM 2568 C CA . LEU A 1 307 ? -33.611 -17.750 68.665 1.00 35.66 307 LEU A CA 1
ATOM 2569 C C . LEU A 1 307 ? -33.064 -17.687 70.094 1.00 35.66 307 LEU A C 1
ATOM 2571 O O . LEU A 1 307 ? -32.298 -18.542 70.527 1.00 35.66 307 LEU A O 1
ATOM 2575 N N . ILE A 1 308 ? -33.454 -16.635 70.808 1.00 36.50 308 ILE A N 1
ATOM 2576 C CA . ILE A 1 308 ? -33.646 -16.679 72.256 1.00 36.50 308 ILE A CA 1
ATOM 2577 C C . ILE A 1 308 ? -35.083 -16.218 72.474 1.00 36.50 308 ILE A C 1
ATOM 2579 O O . ILE A 1 308 ? -35.410 -15.097 72.090 1.00 36.50 308 ILE A O 1
ATOM 2583 N N . LEU A 1 309 ? -35.917 -17.084 73.051 1.00 33.78 309 LEU A N 1
ATOM 2584 C CA . LEU A 1 309 ? -36.774 -16.795 74.208 1.00 33.78 309 LEU A CA 1
ATOM 2585 C C . LEU A 1 309 ? -37.648 -18.023 74.528 1.00 33.78 309 LEU A C 1
ATOM 2587 O O . LEU A 1 309 ? -38.466 -18.425 73.709 1.00 33.78 309 LEU A O 1
ATOM 2591 N N . HIS A 1 310 ? -37.388 -18.534 75.738 1.00 37.59 310 HIS A N 1
ATOM 2592 C CA . HIS A 1 310 ? -38.145 -19.408 76.649 1.00 37.59 310 HIS A CA 1
ATOM 2593 C C . HIS A 1 310 ? -38.825 -20.684 76.150 1.00 37.59 310 HIS A C 1
ATOM 2595 O O . HIS A 1 310 ? -39.871 -20.602 75.473 1.00 37.59 310 HIS A O 1
#

Radius of gyration: 28.59 Å; chains: 1; bounding box: 68×44×113 Å

Sequence (310 aa):
MIANQEFWEDDLEVPATELLLSFQNPDLCKSWINSLNNKQLNVILKQHFNYQQHLFDNSPYYDYRSVQQKRKFLIDSNLDYLPNYYLISYFSRLKSDSAIIEIAKPILSGDVKYDKKSILFTLFLIDHNLLKHVFLFNKVQKRSFSSFILNNPPRQRQSSFKDFLSKEVLREILTQHDSLANDNFESKFKGFFYYQDRIYLFIRRASDSDLVLSSNQVIHGYKPDWIILDFSLNSNQVNLCTKNLKRGLEIANSIASRYFQRECSFINLRNQNKVAQVRTFLTDCVHELIKDIKLIELKFTSLNQALILH

Foldseek 3Di:
DDPPCCCLCVLLVQPLVVLVVVCVPLVVVLVVLVPDDPLLLQLVVCLVVVDPDQSDDPDPPRPPDDSVRSSVCCSPVVDPCSSVLVSLVVSLVLADPVLLCVLQPVPNPDDPPDDSSSSSSNLVSVPVCSSSSSSVSRVVVVFDWFKWFWDPADPFDPDWLVVVDDPVVLQVLQVVLCVVVVPPKGKAWNDWDDDPQKIKTKIKIFDDFDQDDDPNDTDTDTDIWIWIWIAGRRLRMTIITTPDVVSSQSSSQSSSCVNNVHRIGIDGPVVVVVVVVVVVVVVCQVVCVPVVDDDDDDDDDDPDDDDDDD

pLDDT: mean 82.51, std 15.33, range [33.78, 97.25]